Protein AF-A0AAW7Z6I7-F1 (afdb_monomer_lite)

pLDDT: mean 71.9, std 18.59, range [32.78, 96.38]

Radius of gyration: 23.25 Å; chains: 1; bounding box: 56×57×71 Å

Structure (mmCIF, N/CA/C/O backbone):
data_AF-A0AAW7Z6I7-F1
#
_entry.id   AF-A0AAW7Z6I7-F1
#
loop_
_atom_site.group_PDB
_atom_site.id
_atom_site.type_symbol
_atom_site.label_atom_id
_atom_site.label_alt_id
_atom_site.label_comp_id
_atom_site.label_asym_id
_atom_site.label_entity_id
_atom_site.label_seq_id
_atom_site.pdbx_PDB_ins_code
_atom_site.Cartn_x
_atom_site.Cartn_y
_atom_site.Cartn_z
_atom_site.occupancy
_atom_site.B_iso_or_equiv
_atom_site.auth_seq_id
_atom_site.auth_comp_id
_atom_site.auth_asym_id
_atom_site.auth_atom_id
_atom_site.pdbx_PDB_model_num
ATOM 1 N N . MET A 1 1 ? -18.901 -18.135 51.532 1.00 44.97 1 MET A N 1
ATOM 2 C CA . MET A 1 1 ? -19.937 -18.265 50.484 1.00 44.97 1 MET A CA 1
ATOM 3 C C . MET A 1 1 ? -20.275 -16.862 50.015 1.00 44.97 1 MET A C 1
ATOM 5 O O . MET A 1 1 ? -20.841 -16.116 50.801 1.00 44.97 1 MET A O 1
ATOM 9 N N . LEU A 1 2 ? -19.846 -16.467 48.812 1.00 38.31 2 LEU A N 1
ATOM 10 C CA . LEU A 1 2 ? -20.265 -15.182 48.242 1.00 38.31 2 LEU A CA 1
ATOM 11 C C . LEU A 1 2 ? -21.744 -15.265 47.857 1.00 38.31 2 LEU A C 1
ATOM 13 O O . LEU A 1 2 ? -22.193 -16.295 47.351 1.00 38.31 2 LEU A O 1
ATOM 17 N N . SER A 1 3 ? -22.505 -14.206 48.129 1.00 54.91 3 SER A N 1
ATOM 18 C CA . SER A 1 3 ? -23.924 -14.167 47.766 1.00 54.91 3 SER A CA 1
ATOM 19 C C . SER A 1 3 ? -24.087 -14.025 46.248 1.00 54.91 3 SER A C 1
ATOM 21 O O . SER A 1 3 ? -23.212 -13.488 45.569 1.00 54.91 3 SER A O 1
ATOM 23 N N . LEU A 1 4 ? -25.227 -14.463 45.705 1.00 45.56 4 LEU A N 1
ATOM 24 C CA . LEU A 1 4 ? -25.545 -14.359 44.273 1.00 45.56 4 LEU A CA 1
ATOM 25 C C . LEU A 1 4 ? -25.408 -12.915 43.740 1.00 45.56 4 LEU A C 1
ATOM 27 O O . LEU A 1 4 ? -25.021 -12.721 42.593 1.00 45.56 4 LEU A O 1
ATOM 31 N N . LYS A 1 5 ? -25.633 -11.902 44.593 1.00 44.62 5 LYS A N 1
ATOM 32 C CA . LYS A 1 5 ? -25.415 -10.482 44.263 1.00 44.62 5 LYS A CA 1
ATOM 33 C C . LYS A 1 5 ? -23.931 -10.112 44.161 1.00 44.62 5 LYS A C 1
ATOM 35 O O . LYS A 1 5 ? -23.565 -9.320 43.302 1.00 44.62 5 LYS A O 1
ATOM 40 N N . GLN A 1 6 ? -23.073 -10.695 45.000 1.00 44.62 6 GLN A N 1
ATOM 41 C CA . GLN A 1 6 ? -21.622 -10.499 44.913 1.00 44.62 6 GLN A CA 1
ATOM 42 C C . GLN A 1 6 ? -21.027 -11.235 43.706 1.00 44.62 6 GLN A C 1
ATOM 44 O O . GLN A 1 6 ? -20.106 -10.722 43.085 1.00 44.62 6 GLN A O 1
ATOM 49 N N . LEU A 1 7 ? -21.589 -12.388 43.328 1.00 44.00 7 LEU A N 1
ATOM 50 C CA . LEU A 1 7 ? -21.199 -13.098 42.109 1.00 44.00 7 LEU A CA 1
ATOM 51 C C . LEU A 1 7 ? -21.581 -12.303 40.848 1.00 44.00 7 LEU A C 1
ATOM 53 O O . LEU A 1 7 ? -20.773 -12.193 39.936 1.00 44.00 7 LEU A O 1
ATOM 57 N N . LEU A 1 8 ? -22.768 -11.683 40.832 1.00 42.62 8 LEU A N 1
ATOM 58 C CA . LEU A 1 8 ? -23.214 -10.822 39.730 1.00 42.62 8 LEU A CA 1
ATOM 59 C C . LEU A 1 8 ? -22.337 -9.562 39.586 1.00 42.62 8 LEU A C 1
ATOM 61 O O . LEU A 1 8 ? -22.014 -9.166 38.473 1.00 42.62 8 LEU A O 1
ATOM 65 N N . CYS A 1 9 ? -21.892 -8.974 40.704 1.00 39.28 9 CYS A N 1
ATOM 66 C CA . CYS A 1 9 ? -20.984 -7.822 40.690 1.00 39.28 9 CYS A CA 1
ATOM 67 C C . CYS A 1 9 ? -19.568 -8.194 40.221 1.00 39.28 9 CYS A C 1
ATOM 69 O O . CYS A 1 9 ? -18.955 -7.435 39.483 1.00 39.28 9 CYS A O 1
ATOM 71 N N . VAL A 1 10 ? -19.061 -9.376 40.596 1.00 44.06 10 VAL A N 1
ATOM 72 C CA . VAL A 1 10 ? -17.767 -9.882 40.103 1.00 44.06 10 VAL A CA 1
ATOM 73 C C . VAL A 1 10 ? -17.831 -10.199 38.604 1.00 44.06 10 VAL A C 1
ATOM 75 O O . VAL A 1 10 ? -16.867 -9.939 37.901 1.00 44.06 10 VAL A O 1
ATOM 78 N N . VAL A 1 11 ? -18.965 -10.681 38.083 1.00 45.31 11 VAL A N 1
ATOM 79 C CA . VAL A 1 11 ? -19.147 -10.925 36.638 1.00 45.31 11 VAL A CA 1
ATOM 80 C C . VAL A 1 11 ? -19.246 -9.617 35.835 1.00 45.31 11 VAL A C 1
ATOM 82 O O . VAL A 1 11 ? -18.711 -9.552 34.735 1.00 45.31 11 VAL A O 1
ATOM 85 N N . LEU A 1 12 ? -19.858 -8.562 36.387 1.00 39.34 12 LEU A N 1
ATOM 86 C CA . LEU A 1 12 ? -19.957 -7.242 35.738 1.00 39.34 12 LEU A CA 1
ATOM 87 C C . LEU A 1 12 ? -18.673 -6.397 35.846 1.00 39.34 12 LEU A C 1
ATOM 89 O O . LEU A 1 12 ? -18.422 -5.567 34.982 1.00 39.34 12 LEU A O 1
ATOM 93 N N . CYS A 1 13 ? -17.840 -6.599 36.873 1.00 40.16 13 CYS A N 1
ATOM 94 C CA . CYS A 1 13 ? -16.568 -5.877 37.025 1.00 40.16 13 CYS A CA 1
ATOM 95 C C . CYS A 1 13 ? -15.408 -6.462 36.197 1.00 40.16 13 CYS A C 1
ATOM 97 O O . CYS A 1 13 ? -14.382 -5.801 36.069 1.00 40.16 13 CYS A O 1
ATOM 99 N N . VAL A 1 14 ? -15.536 -7.678 35.651 1.00 43.28 14 VAL A N 1
ATOM 100 C CA . VAL A 1 14 ? -14.471 -8.342 34.864 1.00 43.28 14 VAL A CA 1
ATOM 101 C C . VAL A 1 14 ? -14.584 -8.047 33.357 1.00 43.28 14 VAL A C 1
ATOM 103 O O . VAL A 1 14 ? -13.675 -8.374 32.604 1.00 43.28 14 VAL A O 1
ATOM 106 N N . SER A 1 15 ? -15.648 -7.380 32.893 1.00 44.06 15 SER A N 1
ATOM 107 C CA . SER A 1 15 ? -15.837 -7.066 31.466 1.00 44.06 15 SER A CA 1
ATOM 108 C C . SER A 1 15 ? -15.238 -5.733 31.008 1.00 44.06 15 SER A C 1
ATOM 110 O O . SER A 1 15 ? -15.391 -5.379 29.843 1.00 44.06 15 SER A O 1
ATOM 112 N N . SER A 1 16 ? -14.547 -4.990 31.875 1.00 44.84 16 SER A N 1
ATOM 113 C CA . SER A 1 16 ? -13.755 -3.825 31.456 1.00 44.84 16 SER A CA 1
ATOM 114 C C . SER A 1 16 ? -12.412 -4.301 30.906 1.00 44.84 16 SER A C 1
ATOM 116 O O . SER A 1 16 ? -11.364 -4.081 31.514 1.00 44.84 16 SER A O 1
ATOM 118 N N . ALA A 1 17 ? -12.442 -5.042 29.801 1.00 48.00 17 ALA A N 1
ATOM 119 C CA . ALA A 1 17 ? -11.222 -5.404 29.108 1.00 48.00 17 ALA A CA 1
ATOM 120 C C . ALA A 1 17 ? -10.605 -4.103 28.571 1.00 48.00 17 ALA A C 1
ATOM 122 O O . ALA A 1 17 ? -11.259 -3.359 27.841 1.00 48.00 17 ALA A O 1
ATOM 123 N N . ASN A 1 18 ? -9.386 -3.778 29.008 1.00 46.88 18 ASN A N 1
ATOM 124 C CA . ASN A 1 18 ? -8.647 -2.663 28.429 1.00 46.88 18 ASN A CA 1
ATOM 125 C C . ASN A 1 18 ? -8.459 -2.988 26.945 1.00 46.88 18 ASN A C 1
ATOM 127 O O . ASN A 1 18 ? -7.791 -3.968 26.624 1.00 46.88 18 ASN A O 1
ATOM 131 N N . VAL A 1 19 ? -9.081 -2.202 26.067 1.00 55.22 19 VAL A N 1
ATOM 132 C CA . VAL A 1 19 ? -8.829 -2.260 24.626 1.00 55.22 19 VAL A CA 1
ATOM 133 C C . VAL A 1 19 ? -7.377 -1.833 24.440 1.00 55.22 19 VAL A C 1
ATOM 135 O O . VAL A 1 19 ? -7.032 -0.674 24.682 1.00 55.22 19 VAL A O 1
ATOM 138 N N . LEU A 1 20 ? -6.506 -2.786 24.118 1.00 64.50 20 LEU A N 1
ATOM 139 C CA . LEU A 1 20 ? -5.127 -2.489 23.756 1.00 64.50 20 LEU A CA 1
ATOM 140 C C . LEU A 1 20 ? -5.144 -2.008 22.307 1.00 64.50 20 LEU A C 1
ATOM 142 O O . LEU A 1 20 ? -5.764 -2.626 21.452 1.00 64.50 20 LEU A O 1
ATOM 146 N N . ALA A 1 21 ? -4.516 -0.869 22.037 1.00 71.25 21 ALA A N 1
ATOM 147 C CA . ALA A 1 21 ? -4.302 -0.430 20.668 1.00 71.25 21 ALA A CA 1
ATOM 148 C C . ALA A 1 21 ? -2.910 -0.875 20.229 1.00 71.25 21 ALA A C 1
ATOM 150 O O . ALA A 1 21 ? -1.929 -0.568 20.913 1.00 71.25 21 ALA A O 1
ATOM 151 N N . THR A 1 22 ? -2.830 -1.553 19.091 1.00 82.69 22 THR A N 1
ATOM 152 C CA . THR A 1 22 ? -1.572 -2.042 18.533 1.00 82.69 22 THR A CA 1
ATOM 153 C C . THR A 1 22 ? -1.272 -1.302 17.238 1.00 82.69 22 THR A C 1
ATOM 155 O O . THR A 1 22 ? -2.140 -1.151 16.380 1.00 82.69 22 THR A O 1
ATOM 158 N N . VAL A 1 23 ? -0.037 -0.818 17.102 1.00 84.69 23 VAL A N 1
ATOM 159 C CA . VAL A 1 23 ? 0.460 -0.223 15.857 1.00 84.69 23 VAL A CA 1
ATOM 160 C C . VAL A 1 23 ? 1.069 -1.330 15.003 1.00 84.69 23 VAL A C 1
ATOM 162 O O . VAL A 1 23 ? 1.915 -2.087 15.482 1.00 84.69 23 VAL A O 1
ATOM 165 N N . ARG A 1 24 ? 0.627 -1.425 13.751 1.00 86.88 24 ARG A N 1
ATOM 166 C CA . ARG A 1 24 ? 1.151 -2.329 12.725 1.00 86.88 24 ARG A CA 1
ATOM 167 C C . ARG A 1 24 ? 1.790 -1.502 11.622 1.00 86.88 24 ARG A C 1
ATOM 169 O O . ARG A 1 24 ? 1.311 -0.414 11.309 1.00 86.88 24 ARG A O 1
ATOM 176 N N . VAL A 1 25 ? 2.867 -2.025 11.055 1.00 86.62 25 VAL A N 1
ATOM 177 C CA . VAL A 1 25 ? 3.618 -1.387 9.977 1.00 86.62 25 VAL A CA 1
ATOM 178 C C . VAL A 1 25 ? 3.712 -2.405 8.854 1.00 86.62 25 VAL A C 1
ATOM 180 O O . VAL A 1 25 ? 4.339 -3.445 9.020 1.00 86.62 25 VAL A O 1
ATOM 183 N N . VAL A 1 26 ? 3.048 -2.117 7.744 1.00 91.38 26 VAL A N 1
ATOM 184 C CA . VAL A 1 26 ? 3.107 -2.914 6.521 1.00 91.38 26 VAL A CA 1
ATOM 185 C C . VAL A 1 26 ? 4.215 -2.309 5.660 1.00 91.38 26 VAL A C 1
ATOM 187 O O . VAL A 1 26 ? 4.009 -1.270 5.034 1.00 91.38 26 VAL A O 1
ATOM 190 N N . ASP A 1 27 ? 5.409 -2.903 5.725 1.00 85.50 27 ASP A N 1
ATOM 191 C CA . ASP A 1 27 ? 6.637 -2.410 5.078 1.00 85.50 27 ASP A CA 1
ATOM 192 C C . ASP A 1 27 ? 7.110 -3.271 3.895 1.00 85.50 27 ASP A C 1
ATOM 194 O O . ASP A 1 27 ? 8.140 -2.987 3.294 1.00 85.50 27 ASP A O 1
ATOM 198 N N . PHE A 1 28 ? 6.388 -4.354 3.595 1.00 91.94 28 PHE A N 1
ATOM 199 C CA . PHE A 1 28 ? 6.671 -5.315 2.525 1.00 91.94 28 PHE A CA 1
ATOM 200 C C . PHE A 1 28 ? 8.041 -6.006 2.601 1.00 91.94 28 PHE A C 1
ATOM 202 O O . PHE A 1 28 ? 8.362 -6.811 1.729 1.00 91.94 28 PHE A O 1
ATOM 209 N N . ASP A 1 29 ? 8.833 -5.770 3.648 1.00 86.19 29 ASP A N 1
ATOM 210 C CA . ASP A 1 29 ? 10.101 -6.450 3.913 1.00 86.19 29 ASP A CA 1
ATOM 211 C C . ASP A 1 29 ? 9.868 -7.754 4.677 1.00 86.19 29 ASP A C 1
ATOM 213 O O . ASP A 1 29 ? 10.495 -8.788 4.397 1.00 86.19 29 ASP A O 1
ATOM 217 N N . LEU A 1 30 ? 8.972 -7.686 5.665 1.00 84.56 30 LEU A N 1
ATOM 218 C CA . LEU A 1 30 ? 8.585 -8.793 6.524 1.00 84.56 30 LEU A CA 1
ATOM 219 C C . LEU A 1 30 ? 7.064 -8.968 6.530 1.00 84.56 30 LEU A C 1
ATOM 221 O O . LEU A 1 30 ? 6.313 -7.994 6.571 1.00 84.56 30 LEU A O 1
ATOM 225 N N . ASP A 1 31 ? 6.623 -10.222 6.537 1.00 87.19 31 ASP A N 1
ATOM 226 C CA . ASP A 1 31 ? 5.218 -10.579 6.732 1.00 87.19 31 ASP A CA 1
ATOM 227 C C . ASP A 1 31 ? 4.799 -10.441 8.214 1.00 87.19 31 ASP A C 1
ATOM 229 O O . ASP A 1 31 ? 5.614 -10.137 9.100 1.00 87.19 31 ASP A O 1
ATOM 233 N N . ALA A 1 32 ? 3.526 -10.704 8.521 1.00 87.50 32 ALA A N 1
ATOM 234 C CA . ALA A 1 32 ? 2.995 -10.619 9.885 1.00 87.50 32 ALA A CA 1
ATOM 235 C C . ALA A 1 32 ? 3.691 -11.547 10.905 1.00 87.50 32 ALA A C 1
ATOM 237 O O . ALA A 1 32 ? 3.628 -11.303 12.117 1.00 87.50 32 ALA A O 1
ATOM 238 N N . ASN A 1 33 ? 4.385 -12.577 10.415 1.00 85.38 33 ASN A N 1
ATOM 239 C CA . ASN A 1 33 ? 5.107 -13.595 11.172 1.00 85.38 33 ASN A CA 1
ATOM 240 C C . ASN A 1 33 ? 6.628 -13.383 11.177 1.00 85.38 33 ASN A C 1
ATOM 242 O O . ASN A 1 33 ? 7.366 -14.229 11.691 1.00 85.38 33 ASN A O 1
ATOM 246 N N . LEU A 1 34 ? 7.100 -12.237 10.673 1.00 82.50 34 LEU A N 1
ATOM 247 C CA . LEU A 1 34 ? 8.515 -11.882 10.549 1.00 82.50 34 LEU A CA 1
ATOM 248 C C . LEU A 1 34 ? 9.294 -12.755 9.552 1.00 82.50 34 LEU A C 1
ATOM 250 O O . LEU A 1 34 ? 10.528 -12.813 9.619 1.00 82.50 34 LEU A O 1
ATOM 254 N N . ASN A 1 35 ? 8.611 -13.428 8.625 1.00 83.56 35 ASN A N 1
ATOM 255 C CA . ASN A 1 35 ? 9.271 -14.056 7.489 1.00 83.56 35 ASN A CA 1
ATOM 256 C C . ASN A 1 35 ? 9.619 -12.994 6.452 1.00 83.56 35 ASN A C 1
ATOM 258 O O . ASN A 1 35 ? 8.903 -12.016 6.267 1.00 83.56 35 ASN A O 1
ATOM 262 N N . ARG A 1 36 ? 10.737 -13.198 5.756 1.00 87.31 36 ARG A N 1
ATOM 263 C CA . ARG A 1 36 ? 11.199 -12.269 4.728 1.00 87.31 36 ARG A CA 1
ATOM 264 C C . ARG A 1 36 ? 10.370 -12.403 3.457 1.00 87.31 36 ARG A C 1
ATOM 266 O O . ARG A 1 36 ? 10.328 -13.491 2.884 1.00 87.31 36 ARG A O 1
ATOM 273 N N . ILE A 1 37 ? 9.839 -11.282 2.986 1.00 89.38 37 ILE A N 1
ATOM 274 C CA . ILE A 1 37 ? 9.166 -11.165 1.695 1.00 89.38 37 ILE A CA 1
ATOM 275 C C . ILE A 1 37 ? 10.219 -11.036 0.587 1.00 89.38 37 ILE A C 1
ATOM 277 O O . ILE A 1 37 ? 11.239 -10.348 0.725 1.00 89.38 37 ILE A O 1
ATOM 281 N N . GLN A 1 38 ? 10.013 -11.761 -0.509 1.00 93.25 38 GLN A N 1
ATOM 282 C CA . GLN A 1 38 ? 10.947 -11.796 -1.634 1.00 93.25 38 GLN A CA 1
ATOM 283 C C . GLN A 1 38 ? 10.572 -10.785 -2.720 1.00 93.25 38 GLN A C 1
ATOM 285 O O . GLN A 1 38 ? 9.404 -10.469 -2.913 1.00 93.25 38 GLN A O 1
ATOM 290 N N . ASN A 1 39 ? 11.571 -10.331 -3.482 1.00 92.38 39 ASN A N 1
ATOM 291 C CA . ASN A 1 39 ? 11.324 -9.568 -4.703 1.00 92.38 39 ASN A CA 1
ATOM 292 C C . ASN A 1 39 ? 10.428 -10.365 -5.660 1.00 92.38 39 ASN A C 1
ATOM 294 O O . ASN A 1 39 ? 10.705 -11.535 -5.935 1.00 92.38 39 ASN A O 1
ATOM 298 N N . GLY A 1 40 ? 9.399 -9.715 -6.184 1.00 92.81 40 GLY A N 1
ATOM 299 C CA . GLY A 1 40 ? 8.385 -10.292 -7.050 1.00 92.81 40 GLY A CA 1
ATOM 300 C C . GLY A 1 40 ? 7.356 -11.153 -6.322 1.00 92.81 40 GLY A C 1
ATOM 301 O O . GLY A 1 40 ? 6.516 -11.740 -6.990 1.00 92.81 40 GLY A O 1
ATOM 302 N N . GLN A 1 41 ? 7.391 -11.282 -4.994 1.00 95.12 41 GLN A N 1
ATOM 303 C CA . GLN A 1 41 ? 6.336 -11.998 -4.272 1.00 95.12 41 GLN A CA 1
ATOM 304 C C . GLN A 1 41 ? 5.012 -11.241 -4.421 1.00 95.12 41 GLN A C 1
ATOM 306 O O . GLN A 1 41 ? 4.978 -10.026 -4.222 1.00 95.12 41 GLN A O 1
ATOM 311 N N . VAL A 1 42 ? 3.944 -11.947 -4.803 1.00 93.88 42 VAL A N 1
ATOM 312 C CA . VAL A 1 42 ? 2.589 -11.374 -4.805 1.00 93.88 42 VAL A CA 1
ATOM 313 C C . VAL A 1 42 ? 2.171 -11.178 -3.356 1.00 93.88 42 VAL A C 1
ATOM 315 O O . VAL A 1 42 ? 2.339 -12.102 -2.573 1.00 93.88 42 VAL A O 1
ATOM 318 N N . ILE A 1 43 ? 1.671 -9.988 -3.016 1.00 95.06 43 ILE A N 1
ATOM 319 C CA . ILE A 1 43 ? 1.313 -9.640 -1.638 1.00 95.06 43 ILE A CA 1
ATOM 320 C C . ILE A 1 43 ? -0.199 -9.710 -1.445 1.00 95.06 43 ILE A C 1
ATOM 322 O O . ILE A 1 43 ? -0.908 -8.766 -1.786 1.00 95.06 43 ILE A O 1
ATOM 326 N N . ASP A 1 44 ? -0.727 -10.799 -0.909 1.00 92.12 44 ASP A N 1
ATOM 327 C CA . ASP A 1 44 ? -2.159 -10.958 -0.659 1.00 92.12 44 ASP A CA 1
ATOM 328 C C . ASP A 1 44 ? -2.496 -11.296 0.795 1.00 92.12 44 ASP A C 1
ATOM 330 O O . ASP A 1 44 ? -3.242 -10.544 1.438 1.00 92.12 44 ASP A O 1
ATOM 334 N N . ASP A 1 45 ? -1.936 -12.380 1.325 1.00 93.31 45 ASP A N 1
ATOM 335 C CA . ASP A 1 45 ? -2.230 -12.914 2.653 1.00 93.31 45 ASP A CA 1
ATOM 336 C C . ASP A 1 45 ? -1.073 -12.801 3.662 1.00 93.31 45 ASP A C 1
ATOM 338 O O . ASP A 1 45 ? -1.245 -13.149 4.833 1.00 93.31 45 ASP A O 1
ATOM 342 N N . GLU A 1 46 ? 0.059 -12.201 3.281 1.00 95.31 46 GLU A N 1
ATOM 343 C CA . GLU A 1 46 ? 1.241 -12.022 4.140 1.00 95.31 46 GLU A CA 1
ATOM 344 C C . GLU A 1 46 ? 0.930 -11.283 5.452 1.00 95.31 46 GLU A C 1
ATOM 346 O O . GLU A 1 46 ? 1.614 -11.463 6.464 1.00 95.31 46 GLU A O 1
ATOM 351 N N . TYR A 1 47 ? -0.114 -10.452 5.457 1.00 95.56 47 TYR A N 1
ATOM 352 C CA . TYR A 1 47 ? -0.544 -9.668 6.615 1.00 95.56 47 TYR A CA 1
ATOM 353 C C . TYR A 1 47 ? -1.884 -10.130 7.212 1.00 95.56 47 TYR A C 1
ATOM 355 O O . TYR A 1 47 ? -2.446 -9.445 8.075 1.00 95.56 47 TYR A O 1
ATOM 363 N N . ALA A 1 48 ? -2.381 -11.308 6.817 1.00 94.31 48 ALA A N 1
ATOM 364 C CA . ALA A 1 48 ? -3.672 -11.832 7.258 1.00 94.31 48 ALA A CA 1
ATOM 365 C C . ALA A 1 48 ? -3.743 -12.069 8.778 1.00 94.31 48 ALA A C 1
ATOM 367 O O . ALA A 1 48 ? -4.790 -11.835 9.374 1.00 94.31 48 ALA A O 1
ATOM 368 N N . ASP A 1 49 ? -2.632 -12.432 9.433 1.00 90.81 49 ASP A N 1
ATOM 369 C CA . ASP A 1 49 ? -2.561 -12.579 10.902 1.00 90.81 49 ASP A CA 1
ATOM 370 C C . ASP A 1 49 ? -2.693 -11.241 11.658 1.00 90.81 49 ASP A C 1
ATOM 372 O O . ASP A 1 49 ? -2.856 -11.215 12.880 1.00 90.81 49 ASP A O 1
ATOM 376 N N . TRP A 1 50 ? -2.599 -10.111 10.953 1.00 91.88 50 TRP A N 1
ATOM 377 C CA . TRP A 1 50 ? -2.926 -8.782 11.478 1.00 91.88 50 TRP A CA 1
ATOM 378 C C . TRP A 1 50 ? -4.310 -8.299 11.025 1.00 91.88 50 TRP A C 1
ATOM 380 O O . TRP A 1 50 ? -4.647 -7.133 11.244 1.00 91.88 50 TRP A O 1
ATOM 390 N N . GLY A 1 51 ? -5.081 -9.164 10.365 1.00 93.44 51 GLY A N 1
ATOM 391 C CA . GLY A 1 51 ? -6.381 -8.845 9.801 1.00 93.44 51 GLY A CA 1
ATOM 392 C C . GLY A 1 51 ? -6.308 -7.977 8.548 1.00 93.44 51 GLY A C 1
ATOM 393 O O . GLY A 1 51 ? -7.296 -7.317 8.238 1.00 93.44 51 GLY A O 1
ATOM 394 N N . ILE A 1 52 ? -5.178 -7.935 7.834 1.00 95.69 52 ILE A N 1
ATOM 395 C CA . ILE A 1 52 ? -5.002 -7.115 6.628 1.00 95.69 52 ILE A CA 1
ATOM 396 C C . ILE A 1 52 ? -4.899 -8.040 5.418 1.00 95.69 52 ILE A C 1
ATOM 398 O O . ILE A 1 52 ? -3.940 -8.799 5.303 1.00 95.69 52 ILE A O 1
ATOM 402 N N . LEU A 1 53 ? -5.871 -7.955 4.512 1.00 95.25 53 LEU A N 1
ATOM 403 C CA . LEU A 1 53 ? -5.796 -8.595 3.198 1.00 95.25 53 LEU A CA 1
ATOM 404 C C . LEU A 1 53 ? -5.509 -7.540 2.141 1.00 95.25 53 LEU A C 1
ATOM 406 O O . LEU A 1 53 ? -6.105 -6.460 2.172 1.00 95.25 53 LEU A O 1
ATOM 410 N N . ILE A 1 54 ? -4.609 -7.855 1.215 1.00 94.38 54 ILE A N 1
ATOM 411 C CA . ILE A 1 54 ? -4.192 -6.935 0.162 1.00 94.38 54 ILE A CA 1
ATOM 412 C C . ILE A 1 54 ? -4.585 -7.528 -1.187 1.00 94.38 54 ILE A C 1
ATOM 414 O O . ILE A 1 54 ? -4.424 -8.713 -1.456 1.00 94.38 54 ILE A O 1
ATOM 418 N N . SER A 1 55 ? -5.150 -6.702 -2.053 1.00 89.81 55 SER A N 1
ATOM 419 C CA . SER A 1 55 ? -5.406 -7.068 -3.440 1.00 89.81 55 SER A CA 1
ATOM 420 C C . SER A 1 55 ? -5.129 -5.887 -4.353 1.00 89.81 55 SER A C 1
ATOM 422 O O . SER A 1 55 ? -4.924 -4.759 -3.903 1.00 89.81 55 SER A O 1
ATOM 424 N N . SER A 1 56 ? -5.095 -6.149 -5.650 1.00 86.50 56 SER A N 1
ATOM 425 C CA . SER A 1 56 ? -5.028 -5.116 -6.672 1.00 86.50 56 SER A CA 1
ATOM 426 C C . SER A 1 56 ? -5.934 -5.476 -7.826 1.00 86.50 56 SER A C 1
ATOM 428 O O . SER A 1 56 ? -6.264 -6.647 -8.014 1.00 86.50 56 SER A O 1
ATOM 430 N N . CYS A 1 57 ? -6.323 -4.458 -8.584 1.00 77.94 57 CYS A N 1
ATOM 431 C CA . CYS A 1 57 ? -7.037 -4.663 -9.826 1.00 77.94 57 CYS A CA 1
ATOM 432 C C . CYS A 1 57 ? -6.454 -3.779 -10.928 1.00 77.94 57 CYS A C 1
ATOM 434 O O . CYS A 1 57 ? -6.103 -2.613 -10.704 1.00 77.94 57 CYS A O 1
ATOM 436 N N . ASN A 1 58 ? -6.436 -4.325 -12.141 1.00 72.88 58 ASN A N 1
ATOM 437 C CA . ASN A 1 58 ? -6.123 -3.579 -13.349 1.00 72.88 58 ASN A CA 1
ATOM 438 C C . ASN A 1 58 ? -7.277 -2.617 -13.693 1.00 72.88 58 ASN A C 1
ATOM 440 O O . ASN A 1 58 ? -8.454 -2.975 -13.599 1.00 72.88 58 ASN A O 1
ATOM 444 N N . THR A 1 59 ? -6.970 -1.392 -14.129 1.00 64.69 59 THR A N 1
ATOM 445 C CA . THR A 1 59 ? -7.997 -0.482 -14.659 1.00 64.69 59 THR A CA 1
ATOM 446 C C . THR A 1 59 ? -8.313 -0.706 -16.140 1.00 64.69 59 THR A C 1
ATOM 448 O O . THR A 1 59 ? -9.184 -0.028 -16.679 1.00 64.69 59 THR A O 1
ATOM 451 N N . ASN A 1 60 ? -7.715 -1.686 -16.816 1.00 56.62 60 ASN A N 1
ATOM 452 C CA . ASN A 1 60 ? -8.065 -2.034 -18.190 1.00 56.62 60 ASN A CA 1
ATOM 453 C C . ASN A 1 60 ? -9.572 -2.339 -18.361 1.00 56.62 60 ASN A C 1
ATOM 455 O O . ASN A 1 60 ? -10.201 -3.075 -17.601 1.00 56.62 60 ASN A O 1
ATOM 459 N N . GLY A 1 61 ? -10.186 -1.760 -19.400 1.00 51.09 61 GLY A N 1
ATOM 460 C CA . GLY A 1 61 ? -11.591 -2.006 -19.746 1.00 51.09 61 GLY A CA 1
ATOM 461 C C . GLY A 1 61 ? -12.617 -1.254 -18.881 1.00 51.09 61 GLY A C 1
ATOM 462 O O . GLY A 1 61 ? -12.515 -0.048 -18.673 1.00 51.09 61 GLY A O 1
ATOM 463 N N . VAL A 1 62 ? -13.682 -1.939 -18.444 1.00 44.38 62 VAL A N 1
ATOM 464 C CA . VAL A 1 62 ? -14.829 -1.324 -17.732 1.00 44.38 62 VAL A CA 1
ATOM 465 C C . VAL A 1 62 ? -14.468 -0.774 -16.345 1.00 44.38 62 VAL A C 1
ATOM 467 O O . VAL A 1 62 ? -15.100 0.189 -15.908 1.00 44.38 62 VAL A O 1
ATOM 470 N N . ALA A 1 63 ? -13.411 -1.291 -15.708 1.00 46.16 63 ALA A N 1
ATOM 471 C CA . ALA A 1 63 ? -12.898 -0.787 -14.432 1.00 46.16 63 ALA A CA 1
ATOM 472 C C . ALA A 1 63 ? -12.336 0.650 -14.545 1.00 46.16 63 ALA A C 1
ATOM 474 O O . ALA A 1 63 ? -12.497 1.449 -13.620 1.00 46.16 63 ALA A O 1
ATOM 475 N N . ALA A 1 64 ? -11.786 1.044 -15.707 1.00 50.47 64 ALA A N 1
ATOM 476 C CA . ALA A 1 64 ? -11.377 2.428 -15.984 1.00 50.47 64 ALA A CA 1
ATOM 477 C C . ALA A 1 64 ? -12.553 3.403 -16.157 1.00 50.47 64 ALA A C 1
ATOM 479 O O . ALA A 1 64 ? -12.360 4.615 -16.030 1.00 50.47 64 ALA A O 1
ATOM 480 N N . ALA A 1 65 ? -13.761 2.925 -16.451 1.00 49.00 65 ALA A N 1
ATOM 481 C CA . ALA A 1 65 ? -14.922 3.779 -16.715 1.00 49.00 65 ALA A CA 1
ATOM 482 C C . ALA A 1 65 ? -15.920 3.841 -15.542 1.00 49.00 65 ALA A C 1
ATOM 484 O O . ALA A 1 65 ? -16.872 4.621 -15.598 1.00 49.00 65 ALA A O 1
ATOM 485 N N . GLY A 1 66 ? -15.720 3.032 -14.495 1.00 57.69 66 GLY A N 1
ATOM 486 C CA . GLY A 1 66 ? -16.710 2.790 -13.445 1.00 57.69 66 GLY A CA 1
ATOM 487 C C . GLY A 1 66 ? -16.356 3.316 -12.051 1.00 57.69 66 GLY A C 1
ATOM 488 O O . GLY A 1 66 ? -15.344 3.979 -11.821 1.00 57.69 66 GLY A O 1
ATOM 489 N N . THR A 1 67 ? -17.225 2.982 -11.096 1.00 65.50 67 THR A N 1
ATOM 490 C CA . THR A 1 67 ? -17.051 3.213 -9.650 1.00 65.50 67 THR A CA 1
ATOM 491 C C . THR A 1 67 ? -16.155 2.167 -8.982 1.00 65.50 67 THR A C 1
ATOM 493 O O . THR A 1 67 ? -15.946 2.220 -7.773 1.00 65.50 67 THR A O 1
ATOM 496 N N . ASP A 1 68 ? -15.626 1.211 -9.741 1.00 70.75 68 ASP A N 1
ATOM 497 C CA . ASP A 1 68 ? -14.913 0.041 -9.220 1.00 70.75 68 ASP A CA 1
ATOM 498 C C . ASP A 1 68 ? -13.607 0.439 -8.517 1.00 70.75 68 ASP A C 1
ATOM 500 O O . ASP A 1 68 ? -13.393 0.047 -7.376 1.00 70.75 68 ASP A O 1
ATOM 504 N N . ARG A 1 69 ? -12.822 1.359 -9.099 1.00 72.25 69 ARG A N 1
ATOM 505 C CA . ARG A 1 69 ? -11.645 1.978 -8.445 1.00 72.25 69 ARG A CA 1
ATOM 506 C C . ARG A 1 69 ? -11.960 2.839 -7.223 1.00 72.25 69 ARG A C 1
ATOM 508 O O . ARG A 1 69 ? -11.075 3.144 -6.438 1.00 72.25 69 ARG A O 1
ATOM 515 N N . VAL A 1 70 ? -13.207 3.298 -7.097 1.00 80.12 70 VAL A N 1
ATOM 516 C CA . VAL A 1 70 ? -13.655 4.040 -5.913 1.00 80.12 70 VAL A CA 1
ATOM 517 C C . VAL A 1 70 ? -13.988 3.032 -4.826 1.00 80.12 70 VAL A C 1
ATOM 519 O O . VAL A 1 70 ? -13.516 3.163 -3.710 1.00 80.12 70 VAL A O 1
ATOM 522 N N . THR A 1 71 ? -14.775 2.012 -5.172 1.00 80.75 71 THR A N 1
ATOM 523 C CA . THR A 1 71 ? -15.337 1.005 -4.255 1.00 80.75 71 THR A CA 1
ATOM 524 C C . THR A 1 71 ? -14.397 -0.162 -3.935 1.00 80.75 71 THR A C 1
ATOM 526 O O . THR A 1 71 ? -14.688 -0.955 -3.034 1.00 80.75 71 THR A O 1
ATOM 529 N N . GLY A 1 72 ? -13.264 -0.256 -4.633 1.00 75.56 72 GLY A N 1
ATOM 530 C CA . GLY A 1 72 ? -12.280 -1.321 -4.472 1.00 75.56 72 GLY A CA 1
ATOM 531 C C . GLY A 1 72 ? -12.801 -2.677 -4.949 1.00 75.56 72 GLY A C 1
ATOM 532 O O . GLY A 1 72 ? -12.656 -3.659 -4.227 1.00 75.56 72 GLY A O 1
ATOM 533 N N . VAL A 1 73 ? -13.496 -2.725 -6.090 1.00 76.19 73 VAL A N 1
ATOM 534 C CA . VAL A 1 73 ? -14.052 -3.966 -6.658 1.00 76.19 73 VAL A CA 1
ATOM 535 C C . VAL A 1 73 ? -13.184 -4.426 -7.827 1.00 76.19 73 VAL A C 1
ATOM 537 O O . VAL A 1 73 ? -13.128 -3.746 -8.849 1.00 76.19 73 VAL A O 1
ATOM 540 N N . CYS A 1 74 ? -12.537 -5.588 -7.698 1.00 67.88 74 CYS A N 1
ATOM 541 C CA . CYS A 1 74 ? -11.856 -6.238 -8.820 1.00 67.88 74 CYS A CA 1
ATOM 542 C C . CYS A 1 74 ? -12.855 -7.043 -9.657 1.00 67.88 74 CYS A C 1
ATOM 544 O O . CYS A 1 74 ? -13.672 -7.782 -9.108 1.00 67.88 74 CYS A O 1
ATOM 546 N N . ASN A 1 75 ? -12.758 -6.947 -10.986 1.00 57.00 75 ASN A N 1
ATOM 547 C CA . ASN A 1 75 ? -13.454 -7.854 -11.912 1.00 57.00 75 ASN A CA 1
ATOM 548 C C . ASN A 1 75 ? -12.597 -9.078 -12.288 1.00 57.00 75 ASN A C 1
ATOM 550 O O . ASN A 1 75 ? -12.961 -9.830 -13.194 1.00 57.00 75 ASN A O 1
ATOM 554 N N . ASP A 1 76 ? -11.477 -9.285 -11.596 1.00 57.03 76 ASP A N 1
ATOM 555 C CA . ASP A 1 76 ? -10.565 -10.390 -11.860 1.00 57.03 76 ASP A CA 1
ATOM 556 C C . ASP A 1 76 ? -11.165 -11.673 -11.279 1.00 57.03 76 ASP A C 1
ATOM 558 O O . ASP A 1 76 ? -11.164 -11.892 -10.069 1.00 57.03 76 ASP A O 1
ATOM 562 N N . ASP A 1 77 ? -11.736 -12.519 -12.141 1.00 55.50 77 ASP A N 1
ATOM 563 C CA . ASP A 1 77 ? -12.170 -13.862 -11.760 1.00 55.50 77 ASP A CA 1
ATOM 564 C C . ASP A 1 77 ? -10.937 -14.783 -11.717 1.00 55.50 77 ASP A C 1
ATOM 566 O O . ASP A 1 77 ? -10.413 -15.151 -12.774 1.00 55.50 77 ASP A O 1
ATOM 570 N N . PRO A 1 78 ? -10.466 -15.208 -10.527 1.00 56.72 78 PRO A N 1
ATOM 571 C CA . PRO A 1 78 ? -9.320 -16.108 -10.418 1.00 56.72 78 PRO A CA 1
ATOM 572 C C . PRO A 1 78 ? -9.601 -17.496 -11.017 1.00 56.72 78 PRO A C 1
ATOM 574 O O . PRO A 1 78 ? -8.667 -18.267 -11.227 1.00 56.72 78 PRO A O 1
ATOM 577 N N . ASN A 1 79 ? -10.869 -17.822 -11.304 1.00 56.34 79 ASN A N 1
ATOM 578 C CA . ASN A 1 79 ? -11.291 -19.056 -11.967 1.00 56.34 79 ASN A CA 1
ATOM 579 C C . ASN A 1 79 ? -11.545 -18.875 -13.471 1.00 56.34 79 ASN A C 1
ATOM 581 O O . ASN A 1 79 ? -11.998 -19.820 -14.129 1.00 56.34 79 ASN A O 1
ATOM 585 N N . ALA A 1 80 ? -11.274 -17.692 -14.032 1.00 60.59 80 ALA A N 1
ATOM 586 C CA . ALA A 1 80 ? -11.369 -17.480 -15.466 1.00 60.59 80 ALA A CA 1
ATOM 587 C C . ALA A 1 80 ? -10.433 -18.442 -16.212 1.00 60.59 80 ALA A C 1
ATOM 589 O O . ALA A 1 80 ? -9.357 -18.803 -15.740 1.00 60.59 80 ALA A O 1
ATOM 590 N N . ALA A 1 81 ? -10.815 -18.832 -17.431 1.00 50.38 81 ALA A N 1
ATOM 591 C CA . ALA A 1 81 ? -10.001 -19.716 -18.272 1.00 50.38 81 ALA A CA 1
ATOM 592 C C . ALA A 1 81 ? -8.615 -19.126 -18.625 1.00 50.38 81 ALA A C 1
ATOM 594 O O . ALA A 1 81 ? -7.730 -19.863 -19.054 1.00 50.38 81 ALA A O 1
ATOM 595 N N . ASN A 1 82 ? -8.447 -17.812 -18.453 1.00 54.16 82 ASN A N 1
ATOM 596 C CA . ASN A 1 82 ? -7.185 -17.090 -18.533 1.00 54.16 82 ASN A CA 1
ATOM 597 C C . ASN A 1 82 ? -7.229 -15.955 -17.491 1.00 54.16 82 ASN A C 1
ATOM 599 O O . ASN A 1 82 ? -7.696 -14.867 -17.834 1.00 54.16 82 ASN A O 1
ATOM 603 N N . PRO A 1 83 ? -6.875 -16.223 -16.220 1.00 62.03 83 PRO A N 1
ATOM 604 C CA . PRO A 1 83 ? -6.882 -15.203 -15.179 1.00 62.03 83 PRO A CA 1
ATOM 605 C C . PRO A 1 83 ? -5.894 -14.106 -15.556 1.00 62.03 83 PRO A C 1
ATOM 607 O O . PRO A 1 83 ? -4.774 -14.407 -15.977 1.00 62.03 83 PRO A O 1
ATOM 610 N N . ASP A 1 84 ? -6.304 -12.849 -15.414 1.00 60.31 84 ASP A N 1
ATOM 611 C CA . ASP A 1 84 ? -5.369 -11.750 -15.577 1.00 60.31 84 ASP A CA 1
ATOM 612 C C . ASP A 1 84 ? -4.442 -11.710 -14.353 1.00 60.31 84 ASP A C 1
ATOM 614 O O . ASP A 1 84 ? -4.875 -11.569 -13.205 1.00 60.31 84 ASP A O 1
ATOM 618 N N . TYR A 1 85 ? -3.159 -11.952 -14.599 1.00 67.88 85 TYR A N 1
ATOM 619 C CA . TYR A 1 85 ? -2.095 -11.796 -13.611 1.00 67.88 85 TYR A CA 1
ATOM 620 C C . TYR A 1 85 ? -1.250 -10.548 -13.895 1.00 67.88 85 TYR A C 1
ATOM 622 O O . TYR A 1 85 ? -0.251 -10.342 -13.210 1.00 67.88 85 TYR A O 1
ATOM 630 N N . SER A 1 86 ? -1.625 -9.737 -14.892 1.00 61.97 86 SER A N 1
ATOM 631 C CA . SER A 1 86 ? -1.086 -8.388 -15.043 1.00 61.97 86 SER A CA 1
ATOM 632 C C . SER A 1 86 ? -1.690 -7.470 -13.979 1.00 61.97 86 SER A C 1
ATOM 634 O O . SER A 1 86 ? -2.824 -7.654 -13.537 1.00 61.97 86 SER A O 1
ATOM 636 N N . ASN A 1 87 ? -0.902 -6.500 -13.540 1.00 72.25 87 ASN A N 1
ATOM 637 C CA . ASN A 1 87 ? -1.198 -5.500 -12.513 1.00 72.25 87 ASN A CA 1
ATOM 638 C C . ASN A 1 87 ? -1.448 -6.105 -11.126 1.00 72.25 87 ASN A C 1
ATOM 640 O O . ASN A 1 87 ? -2.217 -5.556 -10.340 1.00 72.25 87 ASN A O 1
ATOM 644 N N . ARG A 1 88 ? -0.781 -7.230 -10.826 1.00 85.50 88 ARG A N 1
ATOM 645 C 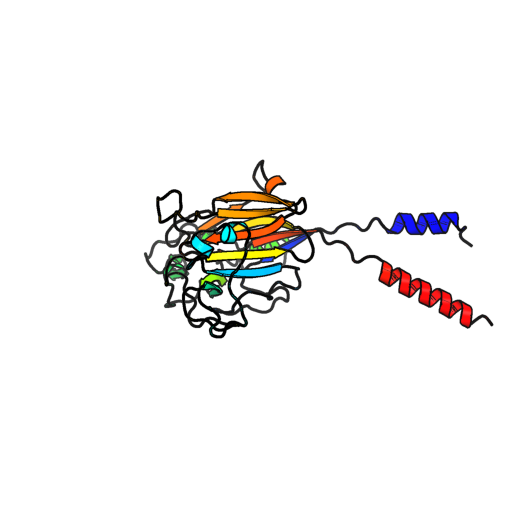CA . ARG A 1 88 ? -0.756 -7.836 -9.489 1.00 85.50 88 ARG A CA 1
ATOM 646 C C . ARG A 1 88 ? 0.055 -6.981 -8.530 1.00 85.50 88 ARG A C 1
ATOM 648 O O . ARG A 1 88 ? 1.094 -6.433 -8.884 1.00 85.50 88 ARG A O 1
ATOM 655 N N . GLN A 1 89 ? -0.378 -6.962 -7.282 1.00 91.25 89 GLN A N 1
ATOM 656 C CA . GLN A 1 89 ? 0.322 -6.317 -6.194 1.00 91.25 89 GLN A CA 1
ATOM 657 C C . GLN A 1 89 ? 1.558 -7.150 -5.851 1.00 91.25 89 GLN A C 1
ATOM 659 O O . GLN A 1 89 ? 1.448 -8.284 -5.383 1.00 91.25 89 GLN A O 1
ATOM 664 N N . ALA A 1 90 ? 2.735 -6.625 -6.160 1.00 93.50 90 ALA A N 1
ATOM 665 C CA . ALA A 1 90 ? 3.988 -7.350 -6.018 1.00 93.50 90 ALA A CA 1
ATOM 666 C C . ALA A 1 90 ? 4.968 -6.552 -5.166 1.00 93.50 90 ALA A C 1
ATOM 668 O O . ALA A 1 90 ? 5.046 -5.330 -5.272 1.00 93.50 90 ALA A O 1
ATOM 669 N N . ALA A 1 91 ? 5.738 -7.249 -4.336 1.00 94.69 91 ALA A N 1
ATOM 670 C CA . ALA A 1 91 ? 6.877 -6.648 -3.663 1.00 94.69 91 ALA A CA 1
ATOM 671 C C . ALA A 1 91 ? 8.004 -6.390 -4.672 1.00 94.69 91 ALA A C 1
ATOM 673 O O . ALA A 1 91 ? 8.486 -7.315 -5.322 1.00 94.69 91 ALA A O 1
ATOM 674 N N . PHE A 1 92 ? 8.469 -5.155 -4.761 1.00 93.38 92 PHE A N 1
ATOM 675 C CA . PHE A 1 92 ? 9.617 -4.737 -5.550 1.00 93.38 92 PHE A CA 1
ATOM 676 C C . PHE A 1 92 ? 10.784 -4.392 -4.629 1.00 93.38 92 PHE A C 1
ATOM 678 O O . PHE A 1 92 ? 10.683 -3.500 -3.790 1.00 93.38 92 PHE A O 1
ATOM 685 N N . ASN A 1 93 ? 11.912 -5.081 -4.779 1.00 89.38 93 ASN A N 1
ATOM 686 C CA . ASN A 1 93 ? 13.123 -4.783 -4.027 1.00 89.38 93 ASN A CA 1
ATOM 687 C C . ASN A 1 93 ? 13.820 -3.558 -4.620 1.00 89.38 93 ASN A C 1
ATOM 689 O O . ASN A 1 93 ? 14.646 -3.683 -5.522 1.00 89.38 93 ASN A O 1
ATOM 693 N N . THR A 1 94 ? 13.591 -2.409 -3.997 1.00 83.56 94 THR A N 1
ATOM 694 C CA . THR A 1 94 ? 14.179 -1.112 -4.368 1.00 83.56 94 THR A CA 1
ATOM 695 C C . THR A 1 94 ? 15.712 -1.051 -4.249 1.00 83.56 94 THR A C 1
ATOM 697 O O . THR A 1 94 ? 16.338 -0.046 -4.575 1.00 83.56 94 THR A O 1
ATOM 700 N N . GLN A 1 95 ? 16.351 -2.104 -3.723 1.00 77.75 95 GLN A N 1
ATOM 701 C CA . GLN A 1 95 ? 17.809 -2.237 -3.626 1.00 77.75 95 GLN A CA 1
ATOM 702 C C . GLN A 1 95 ? 18.399 -3.182 -4.676 1.00 77.75 95 GLN A C 1
ATOM 704 O O . GLN A 1 95 ? 19.588 -3.502 -4.604 1.00 77.75 95 GLN A O 1
ATOM 709 N N . ALA A 1 96 ? 17.566 -3.744 -5.549 1.00 78.94 96 ALA A N 1
ATOM 710 C CA . ALA A 1 96 ? 18.054 -4.459 -6.710 1.00 78.94 96 ALA A CA 1
ATOM 711 C C . ALA A 1 96 ? 18.609 -3.456 -7.731 1.00 78.94 96 ALA A C 1
ATOM 713 O O . ALA A 1 96 ? 18.248 -2.287 -7.718 1.00 78.94 96 ALA A O 1
ATOM 714 N N . ASN A 1 97 ? 19.502 -3.937 -8.594 1.00 78.06 97 ASN A N 1
ATOM 715 C CA . ASN A 1 97 ? 20.129 -3.133 -9.634 1.00 78.06 97 ASN A CA 1
ATOM 716 C C . ASN A 1 97 ? 19.916 -3.825 -10.978 1.00 78.06 97 ASN A C 1
ATOM 718 O O . ASN A 1 97 ? 20.116 -5.045 -11.059 1.00 78.06 97 ASN A O 1
ATOM 722 N N . ASN A 1 98 ? 19.674 -3.061 -12.042 1.00 77.75 98 ASN A N 1
ATOM 723 C CA . ASN A 1 98 ? 19.407 -3.585 -13.391 1.00 77.75 98 ASN A CA 1
ATOM 724 C C . ASN A 1 98 ? 18.185 -4.525 -13.430 1.00 77.75 98 ASN A C 1
ATOM 726 O O . ASN A 1 98 ? 18.204 -5.581 -14.073 1.00 77.75 98 ASN A O 1
ATOM 730 N N . THR A 1 99 ? 17.156 -4.169 -12.678 1.00 84.31 99 THR A N 1
ATOM 731 C CA . THR A 1 99 ? 15.793 -4.668 -12.822 1.00 84.31 99 THR A CA 1
ATOM 732 C C . THR A 1 99 ? 15.163 -4.135 -14.115 1.00 84.31 99 THR A C 1
ATOM 734 O O . THR A 1 99 ? 15.825 -3.508 -14.946 1.00 84.31 99 THR A O 1
ATOM 737 N N . GLN A 1 100 ? 13.895 -4.477 -14.340 1.00 82.19 100 GLN A N 1
ATOM 738 C CA . GLN A 1 100 ? 13.129 -3.948 -15.469 1.00 82.19 100 GLN A CA 1
ATOM 739 C C . GLN A 1 100 ? 12.521 -2.573 -15.187 1.00 82.19 100 GLN A C 1
ATOM 741 O O . GLN A 1 100 ? 12.068 -1.944 -16.132 1.00 82.19 100 GLN A O 1
ATOM 746 N N . ASP A 1 101 ? 12.620 -2.115 -13.943 1.00 79.62 101 ASP A N 1
ATOM 747 C CA . ASP A 1 101 ? 11.990 -0.920 -13.393 1.00 79.62 101 ASP A CA 1
ATOM 748 C C . ASP A 1 101 ? 13.087 -0.095 -12.698 1.00 79.62 101 ASP A C 1
ATOM 750 O O . ASP A 1 101 ? 13.306 -0.171 -11.483 1.00 79.62 101 ASP A O 1
ATOM 754 N N . PRO A 1 102 ? 13.963 0.536 -13.499 1.00 78.00 102 PRO A N 1
ATOM 755 C CA . PRO A 1 102 ? 15.135 1.212 -12.975 1.00 78.00 102 PRO A CA 1
ATOM 756 C C . PRO A 1 102 ? 14.782 2.465 -12.172 1.00 78.00 102 PRO A C 1
ATOM 758 O O . PRO A 1 102 ? 15.601 2.918 -11.378 1.00 78.00 102 PRO A O 1
ATOM 761 N N . ASP A 1 103 ? 13.605 3.055 -12.331 1.00 75.75 103 ASP A N 1
ATOM 762 C CA . ASP A 1 103 ? 13.217 4.255 -11.597 1.00 75.75 103 ASP A CA 1
ATOM 763 C C . ASP A 1 103 ? 12.888 4.001 -10.134 1.00 75.75 103 ASP A C 1
ATOM 765 O O . ASP A 1 103 ? 13.199 4.857 -9.293 1.00 7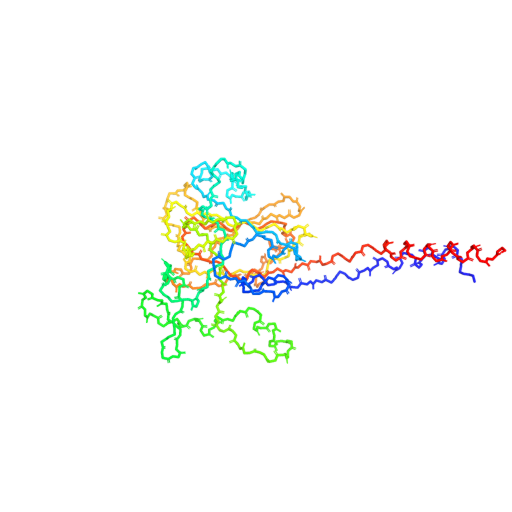5.75 103 ASP A O 1
ATOM 769 N N . LEU A 1 104 ? 12.388 2.809 -9.808 1.00 82.31 104 LEU A N 1
ATOM 770 C CA . LEU A 1 104 ? 12.231 2.359 -8.428 1.00 82.31 104 LEU A CA 1
ATOM 771 C C . LEU A 1 104 ? 13.524 1.808 -7.802 1.00 82.31 104 LEU A C 1
ATOM 773 O O . LEU A 1 104 ? 13.555 1.488 -6.604 1.00 82.31 104 LEU A O 1
ATOM 777 N N . GLU A 1 105 ? 14.614 1.704 -8.567 1.00 79.19 105 GLU A N 1
ATOM 778 C CA . GLU A 1 105 ? 15.926 1.322 -8.047 1.00 79.19 105 GLU A CA 1
ATOM 779 C C . GLU A 1 105 ? 16.636 2.497 -7.367 1.00 79.19 105 GLU A C 1
ATOM 781 O O . GLU A 1 105 ? 16.941 3.538 -7.960 1.00 79.19 105 GLU A O 1
ATOM 786 N N . PHE A 1 106 ? 17.032 2.273 -6.115 1.00 72.69 106 PHE A N 1
ATOM 787 C CA . PHE A 1 106 ? 17.964 3.141 -5.413 1.00 72.69 106 PHE A CA 1
ATOM 788 C C . PHE A 1 106 ? 19.366 2.525 -5.458 1.00 72.69 106 PHE A C 1
ATOM 790 O O . PHE A 1 106 ? 19.616 1.442 -4.918 1.00 72.69 106 PHE A O 1
ATOM 797 N N . ASP A 1 107 ? 20.327 3.262 -6.002 1.00 62.41 107 ASP A N 1
ATOM 798 C CA . ASP A 1 107 ? 21.703 2.822 -6.218 1.00 62.41 107 ASP A CA 1
ATOM 799 C C . ASP A 1 107 ? 22.691 3.451 -5.231 1.00 62.41 107 ASP A C 1
ATOM 801 O O . ASP A 1 107 ? 22.555 4.615 -4.852 1.00 62.41 107 ASP A O 1
ATOM 805 N N . LYS A 1 108 ? 23.723 2.704 -4.793 1.00 54.00 108 LYS A N 1
ATOM 806 C CA . LYS A 1 108 ? 24.797 3.275 -3.950 1.00 54.00 108 LYS A CA 1
ATOM 807 C C . LYS A 1 108 ? 25.923 3.809 -4.813 1.00 54.00 108 LYS A C 1
ATOM 809 O O . LYS A 1 108 ? 26.692 3.024 -5.366 1.00 54.00 108 LYS A O 1
ATOM 814 N N . ILE A 1 109 ? 26.149 5.117 -4.788 1.00 56.16 109 ILE A N 1
ATOM 815 C CA . ILE A 1 109 ? 27.330 5.726 -5.403 1.00 56.16 109 ILE A CA 1
ATOM 816 C C . ILE A 1 109 ? 28.113 6.479 -4.325 1.00 56.16 109 ILE A C 1
ATOM 818 O O . ILE A 1 109 ? 27.610 7.387 -3.675 1.00 56.16 109 ILE A O 1
ATOM 822 N N . ASN A 1 110 ? 29.370 6.081 -4.093 1.00 50.44 110 ASN A N 1
ATOM 823 C CA . ASN A 1 110 ? 30.299 6.747 -3.161 1.00 50.44 110 ASN A CA 1
ATOM 824 C C . ASN A 1 110 ? 29.777 6.973 -1.726 1.00 50.44 110 ASN A C 1
ATOM 826 O O . ASN A 1 110 ? 30.222 7.885 -1.036 1.00 50.44 110 ASN A O 1
ATOM 830 N N . GLY A 1 111 ? 28.875 6.116 -1.244 1.00 50.41 111 GLY A N 1
ATOM 831 C CA . GLY A 1 111 ? 28.304 6.248 0.099 1.00 50.41 111 GLY A CA 1
ATOM 832 C C . GLY A 1 111 ? 26.983 7.013 0.154 1.00 50.41 111 GLY A C 1
ATOM 833 O O . GLY A 1 111 ? 26.339 6.940 1.197 1.00 50.41 111 GLY A O 1
ATOM 834 N N . SER A 1 112 ? 26.573 7.645 -0.948 1.00 51.81 112 SER A N 1
ATOM 835 C CA . SER A 1 112 ? 25.275 8.296 -1.111 1.00 51.81 112 SER A CA 1
ATOM 836 C C . SER A 1 112 ? 24.330 7.431 -1.946 1.00 51.81 112 SER A C 1
ATOM 838 O O . SER A 1 112 ? 24.785 6.614 -2.754 1.00 51.81 112 SER A O 1
ATOM 840 N N . TRP A 1 113 ? 23.029 7.554 -1.695 1.00 53.53 113 TRP A N 1
ATOM 841 C CA . TRP A 1 113 ? 21.996 6.851 -2.452 1.00 53.53 113 TRP A CA 1
ATOM 842 C C . TRP A 1 113 ? 21.484 7.762 -3.564 1.00 53.53 113 TRP A C 1
ATOM 844 O O . TRP A 1 113 ? 21.227 8.942 -3.337 1.00 53.53 113 TRP A O 1
ATOM 854 N N . VAL A 1 114 ? 21.382 7.209 -4.762 1.00 55.19 114 VAL A N 1
ATOM 855 C CA . VAL A 1 114 ? 21.142 7.934 -6.007 1.00 55.19 114 VAL A CA 1
ATOM 856 C C . VAL A 1 114 ? 20.057 7.175 -6.767 1.00 55.19 114 VAL A C 1
ATOM 858 O O . VAL A 1 114 ? 20.079 5.944 -6.751 1.00 55.19 114 VAL A O 1
ATOM 861 N N . GLY A 1 115 ? 19.098 7.861 -7.388 1.00 52.25 115 GLY A N 1
ATOM 862 C CA . GLY A 1 115 ? 18.157 7.193 -8.299 1.00 52.25 115 GLY A CA 1
ATOM 863 C C . GLY A 1 115 ? 18.904 6.635 -9.518 1.00 52.25 115 GLY A C 1
ATOM 864 O O . GLY A 1 115 ? 19.830 7.286 -10.015 1.00 52.25 115 GLY A O 1
ATOM 865 N N . SER A 1 116 ? 18.536 5.438 -9.989 1.00 46.50 116 SER A N 1
ATOM 866 C CA . SER A 1 116 ? 19.241 4.747 -11.089 1.00 46.50 116 SER A CA 1
ATOM 867 C C . SER A 1 116 ? 19.203 5.524 -12.415 1.00 46.50 116 SER A C 1
ATOM 869 O O . SER A 1 116 ? 20.145 5.456 -13.208 1.00 46.50 116 SER A O 1
ATOM 871 N N . ILE A 1 117 ? 18.150 6.318 -12.657 1.00 47.25 117 ILE A N 1
ATOM 872 C CA . ILE A 1 117 ? 17.909 6.934 -13.973 1.00 47.25 117 ILE A CA 1
ATOM 873 C C . ILE A 1 117 ? 18.635 8.274 -14.177 1.00 47.25 117 ILE A C 1
ATOM 875 O O . ILE A 1 117 ? 19.013 8.585 -15.310 1.00 47.25 117 ILE A O 1
ATOM 879 N N . SER A 1 118 ? 18.907 9.061 -13.130 1.00 47.69 118 SER A N 1
ATOM 880 C CA . SER A 1 118 ? 19.439 10.425 -13.318 1.00 47.69 118 SER A CA 1
ATOM 881 C C . SER A 1 118 ? 20.792 10.711 -12.673 1.00 47.69 118 SER A C 1
ATOM 883 O O . SER A 1 118 ? 21.415 11.724 -12.993 1.00 47.69 118 SER A O 1
ATOM 885 N N . GLY A 1 119 ? 21.310 9.835 -11.807 1.00 43.25 119 GLY A N 1
ATOM 886 C CA . GLY A 1 119 ? 22.522 10.167 -11.056 1.00 43.25 119 GLY A CA 1
ATOM 887 C C . GLY A 1 119 ? 22.318 11.333 -10.071 1.00 43.25 119 GLY A C 1
ATOM 888 O O . GLY A 1 119 ? 23.306 11.830 -9.521 1.00 43.25 119 GLY A O 1
ATOM 889 N N . ASP A 1 120 ? 21.068 11.758 -9.848 1.00 41.66 120 ASP A N 1
ATOM 890 C CA . ASP A 1 120 ? 20.726 12.784 -8.874 1.00 41.66 120 ASP A CA 1
ATOM 891 C C . ASP A 1 120 ? 20.838 12.201 -7.468 1.00 41.66 120 ASP A C 1
ATOM 893 O O . ASP A 1 120 ? 20.223 11.189 -7.116 1.00 41.66 120 ASP A O 1
ATOM 897 N N . GLU A 1 121 ? 21.694 12.832 -6.667 1.00 42.38 121 GLU A N 1
ATOM 898 C CA . GLU A 1 121 ? 21.826 12.518 -5.256 1.00 42.38 121 GLU A CA 1
ATOM 899 C C . GLU A 1 121 ? 20.476 12.764 -4.592 1.00 42.38 121 GLU A C 1
ATOM 901 O O . GLU A 1 121 ? 19.936 13.871 -4.635 1.00 42.38 121 GLU A O 1
ATOM 906 N N . TYR A 1 122 ? 19.925 11.720 -3.982 1.00 46.44 122 TYR A N 1
ATOM 907 C CA . TYR A 1 122 ? 18.693 11.854 -3.237 1.00 46.44 122 TYR A CA 1
ATOM 908 C C . TYR A 1 122 ? 19.009 12.612 -1.952 1.00 46.44 122 TYR A C 1
ATOM 910 O O . TYR A 1 122 ? 19.316 12.021 -0.914 1.00 46.44 122 TYR A O 1
ATOM 918 N N . ASP A 1 123 ? 18.907 13.937 -2.002 1.00 40.88 123 ASP A N 1
ATOM 919 C CA . ASP A 1 123 ? 19.119 14.802 -0.836 1.00 40.88 123 ASP A CA 1
ATOM 920 C C . ASP A 1 123 ? 18.077 14.518 0.280 1.00 40.88 123 ASP A C 1
ATOM 922 O O . ASP A 1 123 ? 18.170 15.048 1.381 1.00 40.88 123 ASP A O 1
ATOM 926 N N . GLN A 1 124 ? 17.101 13.625 0.023 1.00 46.47 124 GLN A N 1
ATOM 927 C CA . GLN A 1 124 ? 16.032 13.217 0.945 1.00 46.47 124 GLN A CA 1
ATOM 928 C C . GLN A 1 124 ? 16.071 11.744 1.428 1.00 46.47 124 GLN A C 1
ATOM 930 O O . GLN A 1 124 ? 15.349 11.411 2.368 1.00 46.47 124 GLN A O 1
ATOM 935 N N . LEU A 1 125 ? 16.891 10.829 0.873 1.00 45.31 125 LEU A N 1
ATOM 936 C CA . LEU A 1 125 ? 16.932 9.424 1.364 1.00 45.31 125 LEU A CA 1
ATOM 937 C C . LEU A 1 125 ? 17.718 9.283 2.672 1.00 45.31 125 LEU A C 1
ATOM 939 O O . LEU A 1 125 ? 17.509 8.333 3.424 1.00 45.31 125 LEU A O 1
ATOM 943 N N . THR A 1 126 ? 18.608 10.228 2.974 1.00 44.41 126 THR A N 1
ATOM 944 C CA . THR A 1 126 ? 19.238 10.349 4.299 1.00 44.41 126 THR A CA 1
ATOM 945 C C . THR A 1 126 ? 18.205 10.635 5.398 1.00 44.41 126 THR A C 1
ATOM 947 O O . THR A 1 126 ? 18.420 10.231 6.545 1.00 44.41 126 THR A O 1
ATOM 950 N N . ASP A 1 127 ? 17.067 11.237 5.033 1.00 44.94 127 ASP A N 1
ATOM 951 C CA . ASP A 1 127 ? 15.903 11.475 5.892 1.00 44.94 127 ASP A CA 1
ATOM 952 C C . ASP A 1 127 ? 14.853 10.353 5.832 1.00 44.94 127 ASP A C 1
ATOM 954 O O . ASP A 1 127 ? 13.995 10.275 6.720 1.00 44.94 127 ASP A O 1
ATOM 958 N N . TYR A 1 128 ? 14.927 9.436 4.855 1.00 48.25 128 TYR A N 1
ATOM 959 C CA . TYR A 1 128 ? 14.067 8.255 4.841 1.00 48.25 128 TYR A CA 1
ATOM 960 C C . TYR A 1 128 ? 14.393 7.360 6.040 1.00 48.25 128 TYR A C 1
ATOM 962 O O . TYR A 1 128 ? 15.412 6.666 6.103 1.00 48.25 128 TYR A O 1
ATOM 970 N N . LYS A 1 129 ? 13.480 7.355 7.007 1.00 56.22 129 LYS A N 1
ATOM 971 C CA . LYS A 1 129 ? 13.465 6.413 8.120 1.00 56.22 129 LYS A CA 1
ATOM 972 C C . LYS A 1 129 ? 12.251 5.523 7.942 1.00 56.22 129 LYS A C 1
ATOM 974 O O . LYS A 1 129 ? 11.110 5.997 8.055 1.00 56.22 129 LYS A O 1
ATOM 979 N N . SER A 1 130 ? 12.490 4.233 7.678 1.00 56.62 130 SER A N 1
ATOM 980 C CA . SER A 1 130 ? 11.418 3.253 7.836 1.00 56.62 130 SER A CA 1
ATOM 981 C C . SER A 1 130 ? 10.901 3.380 9.266 1.00 56.62 130 SER A C 1
ATOM 983 O O . SER A 1 130 ? 11.680 3.533 10.213 1.00 56.62 130 SER A O 1
ATOM 985 N N . TYR A 1 131 ? 9.585 3.384 9.452 1.00 57.00 131 TYR A N 1
ATOM 986 C CA . TYR A 1 131 ? 9.026 3.613 10.785 1.00 57.00 131 TYR A CA 1
ATOM 987 C C . TYR A 1 131 ? 9.473 2.533 11.782 1.00 57.00 131 TYR A C 1
ATOM 989 O O . TYR A 1 131 ? 9.623 2.802 12.971 1.00 57.00 131 TYR A O 1
ATOM 997 N N . TYR A 1 132 ? 9.819 1.334 11.302 1.00 52.41 132 TYR A N 1
ATOM 998 C CA . TYR A 1 132 ? 10.476 0.306 12.108 1.00 52.41 132 TYR A CA 1
ATOM 999 C C . TYR A 1 132 ? 11.824 0.735 12.705 1.00 52.41 132 TYR A C 1
ATOM 1001 O O . TYR A 1 132 ? 12.142 0.308 13.819 1.00 52.41 132 TYR A O 1
ATOM 1009 N N . ALA A 1 133 ? 12.616 1.566 12.019 1.00 50.53 133 ALA A N 1
ATOM 1010 C CA . ALA A 1 133 ? 13.839 2.135 12.582 1.00 50.53 133 ALA A CA 1
ATOM 1011 C C . ALA A 1 133 ? 13.523 3.081 13.756 1.00 50.53 133 ALA A C 1
ATOM 1013 O O . ALA A 1 133 ? 14.211 3.029 14.778 1.00 50.53 133 ALA A O 1
ATOM 1014 N N . ASP A 1 134 ? 12.439 3.858 13.660 1.00 49.72 134 ASP A N 1
ATOM 1015 C CA . ASP A 1 134 ? 11.972 4.741 14.734 1.00 49.72 134 ASP A CA 1
ATOM 1016 C C . ASP A 1 134 ? 11.358 3.955 15.909 1.00 49.72 134 ASP A C 1
ATOM 1018 O O . ASP A 1 134 ? 11.709 4.224 17.061 1.00 49.72 134 ASP A O 1
ATOM 1022 N N . ILE A 1 135 ? 10.539 2.920 15.661 1.00 47.94 135 ILE A N 1
ATOM 1023 C CA . ILE A 1 135 ? 10.019 2.034 16.722 1.00 47.94 135 ILE A CA 1
ATOM 1024 C C . ILE A 1 135 ? 11.172 1.311 17.435 1.00 47.94 135 ILE A C 1
ATOM 1026 O O . ILE A 1 135 ? 11.193 1.264 18.664 1.00 47.94 135 ILE A O 1
ATOM 1030 N N . LYS A 1 136 ? 12.152 0.743 16.713 1.00 47.72 136 LYS A N 1
ATOM 1031 C CA . LYS A 1 136 ? 13.285 0.024 17.335 1.00 47.72 136 LYS A CA 1
ATOM 1032 C C . LYS A 1 136 ? 14.214 0.957 18.111 1.00 47.72 136 LYS A C 1
ATOM 1034 O O . LYS A 1 136 ? 14.698 0.567 19.176 1.00 47.72 136 LYS A O 1
ATOM 1039 N N . ALA A 1 137 ? 14.428 2.182 17.625 1.00 43.25 137 ALA A N 1
ATOM 1040 C CA . ALA A 1 137 ? 15.158 3.212 18.361 1.00 43.25 137 ALA A CA 1
ATOM 1041 C C . ALA A 1 137 ? 14.426 3.612 19.655 1.00 43.25 137 ALA A C 1
ATOM 1043 O O . ALA A 1 137 ? 15.067 3.774 20.693 1.00 43.25 137 ALA A O 1
ATOM 1044 N N . GLN A 1 138 ? 13.091 3.688 19.628 1.00 40.47 138 GLN A N 1
ATOM 1045 C CA . GLN A 1 138 ? 12.258 3.928 20.814 1.00 40.47 138 GLN A CA 1
ATOM 1046 C C . GLN A 1 138 ? 12.181 2.710 21.756 1.00 40.47 138 GLN A C 1
ATOM 1048 O O . GLN A 1 138 ? 12.082 2.883 22.970 1.00 40.47 138 GLN A O 1
ATOM 1053 N N . ALA A 1 139 ? 12.291 1.486 21.230 1.00 38.41 139 ALA A N 1
ATOM 1054 C CA . ALA A 1 139 ? 12.294 0.233 21.992 1.00 38.41 139 ALA A CA 1
ATOM 1055 C C . ALA A 1 139 ? 13.678 -0.164 22.555 1.00 38.41 139 ALA A C 1
ATOM 1057 O O . ALA A 1 139 ? 13.805 -1.197 23.213 1.00 38.41 139 ALA A O 1
ATOM 1058 N N . GLY A 1 140 ? 14.728 0.634 22.320 1.00 32.78 140 GLY A N 1
ATOM 1059 C CA . GLY A 1 140 ? 16.057 0.445 22.918 1.00 32.78 140 GLY A CA 1
ATOM 1060 C C . GLY A 1 140 ? 16.849 -0.771 22.416 1.00 32.78 140 GLY A C 1
ATOM 1061 O O . GLY A 1 140 ? 17.920 -1.069 22.947 1.00 32.78 140 GLY A O 1
ATOM 1062 N N . THR A 1 141 ? 16.371 -1.476 21.391 1.00 38.03 141 THR A N 1
ATOM 1063 C CA . THR A 1 141 ? 17.069 -2.616 20.785 1.00 38.03 141 THR A CA 1
ATOM 1064 C C . THR A 1 141 ? 17.830 -2.143 19.552 1.00 38.03 141 THR A C 1
ATOM 1066 O O . THR A 1 141 ? 17.267 -2.051 18.463 1.00 38.03 141 THR A O 1
ATOM 1069 N N . GLY A 1 142 ? 19.111 -1.812 19.737 1.00 38.44 142 GLY A N 1
ATOM 1070 C CA . GLY A 1 142 ? 20.012 -1.369 18.675 1.00 38.44 142 GLY A CA 1
ATOM 1071 C C . GLY A 1 142 ? 20.137 -2.388 17.539 1.00 38.44 142 GLY A C 1
ATOM 1072 O O . GLY A 1 142 ? 20.899 -3.346 17.631 1.00 38.44 142 GLY A O 1
ATOM 1073 N N . GLY A 1 143 ? 19.406 -2.149 16.456 1.00 35.91 143 GLY A N 1
ATOM 1074 C CA . GLY A 1 143 ? 19.649 -2.683 15.121 1.00 35.91 143 GLY A CA 1
ATOM 1075 C C . GLY A 1 143 ? 19.695 -1.491 14.170 1.00 35.91 143 GLY A C 1
ATOM 1076 O O . GLY A 1 143 ? 18.895 -0.575 14.335 1.00 35.91 143 GLY A O 1
ATOM 1077 N N . GLY A 1 144 ? 20.682 -1.454 13.272 1.00 39.03 144 GLY A N 1
ATOM 1078 C CA . GLY A 1 144 ? 21.045 -0.274 12.480 1.00 39.03 144 GLY A CA 1
ATOM 1079 C C . GLY A 1 144 ? 19.871 0.429 11.791 1.00 39.03 144 GLY A C 1
ATOM 1080 O O . GLY A 1 144 ? 18.877 -0.197 11.435 1.00 39.03 144 GLY A O 1
ATOM 1081 N N . LEU A 1 145 ? 20.018 1.744 11.620 1.00 40.19 145 LEU A N 1
ATOM 1082 C CA . LEU A 1 145 ? 19.094 2.598 10.878 1.00 40.19 145 LEU A CA 1
ATOM 1083 C C . LEU A 1 145 ? 18.918 2.028 9.461 1.00 40.19 145 LEU A C 1
ATOM 1085 O O . LEU A 1 145 ? 19.852 2.065 8.660 1.00 40.19 145 LEU A O 1
ATOM 1089 N N . TRP A 1 146 ? 17.741 1.479 9.163 1.00 43.03 146 TRP A N 1
ATOM 1090 C CA . TRP A 1 146 ? 17.353 1.120 7.802 1.00 43.03 146 TRP A CA 1
ATOM 1091 C C . TRP A 1 146 ? 17.013 2.421 7.076 1.00 43.03 146 TRP A C 1
ATOM 1093 O O . TRP A 1 146 ? 15.890 2.910 7.140 1.00 43.03 146 TRP A O 1
ATOM 1103 N N . SER A 1 147 ? 18.018 3.030 6.449 1.00 51.00 147 SER A N 1
ATOM 1104 C CA . SER A 1 147 ? 17.881 4.293 5.714 1.00 51.00 147 SER A CA 1
ATOM 1105 C C . SER A 1 147 ? 17.253 4.106 4.323 1.00 51.00 147 SER A C 1
ATOM 1107 O O . SER A 1 147 ? 17.584 4.852 3.407 1.00 51.00 147 SER A O 1
ATOM 1109 N N . ARG A 1 148 ? 16.495 3.021 4.094 1.00 62.84 148 ARG A N 1
ATOM 1110 C CA . ARG A 1 148 ? 16.017 2.613 2.761 1.00 62.84 148 ARG A CA 1
ATOM 1111 C C . ARG A 1 148 ? 14.697 1.852 2.848 1.00 62.84 148 ARG A C 1
ATOM 1113 O O . ARG A 1 148 ? 14.505 1.160 3.849 1.00 62.84 148 ARG A O 1
ATOM 1120 N N . PRO A 1 149 ? 13.841 1.936 1.817 1.00 66.69 149 PRO A N 1
ATOM 1121 C CA . PRO A 1 149 ? 12.528 1.303 1.830 1.00 66.69 149 PRO A CA 1
ATOM 1122 C C . PRO A 1 149 ? 12.535 -0.220 1.769 1.00 66.69 149 PRO A C 1
ATOM 1124 O O . PRO A 1 149 ? 11.551 -0.805 2.182 1.00 66.69 149 PRO A O 1
ATOM 1127 N N . GLY A 1 150 ? 13.626 -0.859 1.330 1.00 80.69 150 GLY A N 1
ATOM 1128 C CA . GLY A 1 150 ? 13.622 -2.318 1.219 1.00 80.69 150 GLY A CA 1
ATOM 1129 C C . GLY A 1 150 ? 12.715 -2.739 0.071 1.00 80.69 150 GLY A C 1
ATOM 1130 O O . GLY A 1 150 ? 12.914 -2.261 -1.048 1.00 80.69 150 GLY A O 1
ATOM 1131 N N . ASN A 1 151 ? 11.746 -3.601 0.326 1.00 89.12 151 ASN A N 1
A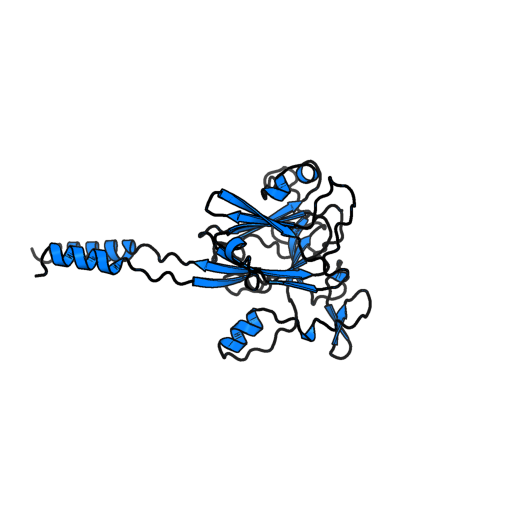TOM 1132 C CA . ASN A 1 151 ? 10.679 -3.853 -0.628 1.00 89.12 151 ASN A CA 1
ATOM 1133 C C . ASN A 1 151 ? 9.628 -2.729 -0.589 1.00 89.12 151 ASN A C 1
ATOM 1135 O O . ASN A 1 151 ? 9.269 -2.240 0.474 1.00 89.12 151 ASN A O 1
ATOM 1139 N N . ALA A 1 152 ? 9.101 -2.343 -1.745 1.00 92.06 152 ALA A N 1
ATOM 1140 C CA . ALA A 1 152 ? 7.902 -1.518 -1.875 1.00 92.06 152 ALA A CA 1
ATOM 1141 C C . ALA A 1 152 ? 6.809 -2.321 -2.590 1.00 92.06 152 ALA A C 1
ATOM 1143 O O . ALA A 1 152 ? 7.110 -3.285 -3.286 1.00 92.06 152 ALA A O 1
ATOM 1144 N N . LEU A 1 153 ? 5.543 -1.957 -2.417 1.00 94.94 153 LEU A N 1
ATOM 1145 C CA . LEU A 1 153 ? 4.442 -2.575 -3.146 1.00 94.94 153 LEU A CA 1
ATOM 1146 C C . LEU A 1 153 ? 4.193 -1.819 -4.448 1.00 94.94 153 LEU A C 1
ATOM 1148 O O . LEU A 1 153 ? 3.926 -0.618 -4.412 1.00 94.94 153 LEU A O 1
ATOM 1152 N N . ILE A 1 154 ? 4.222 -2.542 -5.562 1.00 93.00 154 ILE A N 1
ATOM 1153 C CA . ILE A 1 154 ? 3.940 -2.019 -6.900 1.00 93.00 154 ILE A CA 1
ATOM 1154 C C . ILE A 1 154 ? 2.736 -2.715 -7.529 1.00 93.00 154 ILE A C 1
ATOM 1156 O O . ILE A 1 154 ? 2.375 -3.833 -7.144 1.00 93.00 154 ILE A O 1
ATOM 1160 N N . LEU A 1 155 ? 2.125 -2.059 -8.514 1.00 89.75 155 LEU A N 1
ATOM 1161 C CA . LEU A 1 155 ? 1.202 -2.696 -9.446 1.00 89.75 155 LEU A CA 1
ATOM 1162 C C . LEU A 1 155 ? 2.030 -3.256 -10.594 1.00 89.75 155 LEU A C 1
ATOM 1164 O O . LEU A 1 155 ? 2.351 -2.545 -11.534 1.00 89.75 155 LEU A O 1
ATOM 1168 N N . ASN A 1 156 ? 2.394 -4.529 -10.514 1.00 88.38 156 ASN A N 1
ATOM 1169 C CA . ASN A 1 156 ? 3.269 -5.115 -11.511 1.00 88.38 156 ASN A CA 1
ATOM 1170 C C . ASN A 1 156 ? 2.560 -5.273 -12.861 1.00 88.38 156 ASN A C 1
ATOM 1172 O O . ASN A 1 156 ? 1.689 -6.131 -12.994 1.00 88.38 156 ASN A O 1
ATOM 1176 N N . GLU A 1 157 ? 3.007 -4.564 -13.886 1.00 82.69 157 GLU A N 1
ATOM 1177 C CA . GLU A 1 157 ? 2.425 -4.573 -15.229 1.00 82.69 157 GLU A CA 1
ATOM 1178 C C . GLU A 1 157 ? 3.041 -5.636 -16.167 1.00 82.69 157 GLU A C 1
ATOM 1180 O O . GLU A 1 157 ? 2.676 -5.743 -17.342 1.00 82.69 157 GLU A O 1
ATOM 1185 N N . GLN A 1 158 ? 3.940 -6.476 -15.643 1.00 80.81 158 GLN A N 1
ATOM 1186 C CA . GLN A 1 158 ? 4.551 -7.613 -16.343 1.00 80.81 158 GLN A CA 1
ATOM 1187 C C . GLN A 1 158 ? 3.824 -8.953 -16.090 1.00 80.81 158 GLN A C 1
ATOM 1189 O O . GLN A 1 158 ? 2.974 -9.068 -15.205 1.00 80.81 158 GLN A O 1
ATOM 1194 N N . PRO A 1 159 ? 4.142 -10.030 -16.834 1.00 79.12 159 PRO A N 1
ATOM 1195 C CA . PRO A 1 159 ? 3.576 -11.349 -16.566 1.00 79.12 159 PRO A CA 1
ATOM 1196 C C . PRO A 1 159 ? 3.912 -11.896 -15.163 1.00 79.12 159 PRO A C 1
ATOM 1198 O O . PRO A 1 159 ? 5.072 -12.173 -14.847 1.00 79.12 159 PRO A O 1
ATOM 1201 N N . CYS A 1 160 ? 2.879 -12.166 -14.362 1.00 79.56 160 CYS A N 1
ATOM 1202 C CA . CYS A 1 160 ? 2.979 -12.906 -13.100 1.00 79.56 160 CYS A CA 1
ATOM 1203 C C . CYS A 1 160 ? 2.287 -14.270 -13.162 1.00 79.56 160 CYS A C 1
ATOM 1205 O O . CYS A 1 160 ? 1.529 -14.590 -14.079 1.00 79.56 160 CYS A O 1
ATOM 1207 N N . ASN A 1 161 ? 2.527 -15.076 -12.131 1.00 84.06 161 ASN A N 1
ATOM 1208 C CA . ASN A 1 161 ? 1.640 -16.159 -11.726 1.00 84.06 161 ASN A CA 1
ATOM 1209 C C . ASN A 1 161 ? 0.898 -15.772 -10.432 1.00 84.06 161 ASN A C 1
ATOM 1211 O O . ASN A 1 161 ? 1.037 -14.661 -9.930 1.00 84.06 161 ASN A O 1
ATOM 1215 N N . ALA A 1 162 ? 0.122 -16.704 -9.876 1.00 82.31 162 ALA A N 1
ATOM 1216 C CA . ALA A 1 162 ? -0.689 -16.463 -8.682 1.00 82.31 162 ALA A CA 1
ATOM 1217 C C . ALA A 1 162 ? 0.104 -16.080 -7.418 1.00 82.31 162 ALA A C 1
ATOM 1219 O O . ALA A 1 162 ? -0.472 -15.494 -6.518 1.00 82.31 162 ALA A O 1
ATOM 1220 N N . THR A 1 163 ? 1.387 -16.431 -7.340 1.00 88.94 163 THR A N 1
ATOM 1221 C CA . THR A 1 163 ? 2.221 -16.284 -6.131 1.00 88.94 163 THR A CA 1
ATOM 1222 C C . THR A 1 163 ? 3.466 -15.428 -6.351 1.00 88.94 163 THR A C 1
ATOM 1224 O O . THR A 1 163 ? 4.090 -14.977 -5.393 1.00 88.94 163 THR A O 1
ATOM 1227 N N . SER A 1 164 ? 3.882 -15.230 -7.604 1.00 91.25 164 SER A N 1
ATOM 1228 C CA . SER A 1 164 ? 5.092 -14.478 -7.915 1.00 91.25 164 SER A CA 1
ATOM 1229 C C . SER A 1 164 ? 5.109 -13.869 -9.315 1.00 91.25 164 SER A C 1
ATOM 1231 O O . SER A 1 164 ? 4.556 -14.411 -10.275 1.00 91.25 164 SER A O 1
ATOM 1233 N N . CYS A 1 165 ? 5.831 -12.764 -9.424 1.00 89.81 165 CYS A N 1
ATOM 1234 C CA . CYS A 1 165 ? 6.138 -12.000 -10.618 1.00 89.81 165 CYS A CA 1
ATOM 1235 C C . CYS A 1 165 ? 7.638 -12.123 -10.899 1.00 89.81 165 CYS A C 1
ATOM 1237 O O . CYS A 1 165 ? 8.474 -11.908 -10.020 1.00 89.81 165 CYS A O 1
ATOM 1239 N N . THR A 1 166 ? 7.998 -12.522 -12.118 1.00 87.81 166 THR A N 1
ATOM 1240 C CA . THR A 1 166 ? 9.411 -12.577 -12.516 1.00 87.81 166 THR A CA 1
ATOM 1241 C C . THR A 1 166 ? 9.789 -11.220 -13.081 1.00 87.81 166 THR A C 1
ATOM 1243 O O . THR A 1 166 ? 9.222 -10.844 -14.096 1.00 87.81 166 THR A O 1
ATOM 1246 N N . ASN A 1 167 ? 10.755 -10.541 -12.452 1.00 86.19 167 ASN A N 1
ATOM 1247 C CA . ASN A 1 167 ? 11.139 -9.157 -12.761 1.00 86.19 167 ASN A CA 1
ATOM 1248 C C . ASN A 1 167 ? 9.953 -8.193 -12.598 1.00 86.19 167 ASN A C 1
ATOM 1250 O O . ASN A 1 167 ? 9.363 -7.793 -13.595 1.00 86.19 167 ASN A O 1
ATOM 1254 N N . PRO A 1 168 ? 9.569 -7.893 -11.344 1.00 89.81 168 PRO A N 1
ATOM 1255 C CA . PRO A 1 168 ? 8.514 -6.931 -11.085 1.00 89.81 168 PRO A CA 1
ATOM 1256 C C . PRO A 1 168 ? 8.835 -5.571 -11.723 1.00 89.81 168 PRO A C 1
ATOM 1258 O O . PRO A 1 168 ? 9.991 -5.154 -11.648 1.00 89.81 168 PRO A O 1
ATOM 1261 N N . ASP A 1 169 ? 7.839 -4.951 -12.353 1.00 88.06 169 ASP A N 1
ATOM 1262 C CA . ASP A 1 169 ? 7.949 -3.677 -13.072 1.00 88.06 169 ASP A CA 1
ATOM 1263 C C . ASP A 1 169 ? 6.581 -2.987 -13.178 1.00 88.06 169 ASP A C 1
ATOM 1265 O O . ASP A 1 169 ? 5.592 -3.633 -13.548 1.00 88.06 169 ASP A O 1
ATOM 1269 N N . ASP A 1 170 ? 6.520 -1.711 -12.804 1.00 82.56 170 ASP A N 1
ATOM 1270 C CA . ASP A 1 170 ? 5.312 -0.883 -12.798 1.00 82.56 170 ASP A CA 1
ATOM 1271 C C . ASP A 1 170 ? 5.170 0.061 -14.012 1.00 82.56 170 ASP A C 1
ATOM 1273 O O . ASP A 1 170 ? 4.154 0.749 -14.141 1.00 82.56 170 ASP A O 1
ATOM 1277 N N . GLU A 1 171 ? 6.113 0.023 -14.960 1.00 76.62 171 GLU A N 1
ATOM 1278 C CA . GLU A 1 171 ? 6.158 0.876 -16.157 1.00 76.62 171 GLU A CA 1
ATOM 1279 C C . GLU A 1 171 ? 5.637 0.195 -17.451 1.00 76.62 171 GLU A C 1
ATOM 1281 O O . GLU A 1 171 ? 5.986 0.560 -18.581 1.00 76.62 171 GLU A O 1
ATOM 1286 N N . GLY A 1 172 ? 4.772 -0.814 -17.336 1.00 68.25 172 GLY A N 1
ATOM 1287 C CA . GLY A 1 172 ? 4.329 -1.648 -18.461 1.00 68.25 172 GLY A CA 1
ATOM 1288 C C . GLY A 1 172 ? 3.191 -1.093 -19.345 1.00 68.25 172 GLY A C 1
ATOM 1289 O O . GLY A 1 172 ? 3.330 -0.132 -20.109 1.00 68.25 172 GLY A O 1
ATOM 1290 N N . THR A 1 173 ? 2.062 -1.817 -19.380 1.00 59.91 173 THR A N 1
ATOM 1291 C CA . THR A 1 173 ? 0.926 -1.519 -20.270 1.00 59.91 173 THR A CA 1
ATOM 1292 C C . THR A 1 173 ? -0.122 -0.653 -19.568 1.00 59.91 173 THR A C 1
ATOM 1294 O O . THR A 1 173 ? -1.145 -1.152 -19.099 1.00 59.91 173 THR A O 1
ATOM 1297 N N . ARG A 1 174 ? 0.084 0.666 -19.594 1.00 64.25 174 ARG A N 1
ATOM 1298 C CA . ARG A 1 174 ? -0.883 1.659 -19.093 1.00 64.25 174 ARG A CA 1
ATOM 1299 C C . ARG A 1 174 ? -2.306 1.444 -19.651 1.00 64.25 174 ARG A C 1
ATOM 1301 O O . ARG A 1 174 ? -2.460 1.168 -20.850 1.00 64.25 174 ARG A O 1
ATOM 1308 N N . PRO A 1 175 ? -3.368 1.723 -18.869 1.00 59.97 175 PRO A N 1
ATOM 1309 C CA . PRO A 1 175 ? -3.362 2.304 -17.523 1.00 59.97 175 PRO A CA 1
ATOM 1310 C C . PRO A 1 175 ? -3.022 1.291 -16.420 1.00 59.97 175 PRO A C 1
ATOM 1312 O O . PRO A 1 175 ? -3.315 0.107 -16.568 1.00 59.97 175 PRO A O 1
ATOM 1315 N N . GLY A 1 176 ? -2.493 1.800 -15.304 1.00 73.00 176 GLY A N 1
ATOM 1316 C CA . GLY A 1 176 ? -2.201 1.026 -14.099 1.00 73.00 176 GLY A CA 1
ATOM 1317 C C . GLY A 1 176 ? -3.457 0.553 -13.370 1.00 73.00 176 GLY A C 1
ATOM 1318 O O . GLY A 1 176 ? -4.374 -0.044 -13.947 1.00 73.00 176 GLY A O 1
ATOM 1319 N N . GLY A 1 177 ? -3.541 0.788 -12.066 1.00 83.06 177 GLY A N 1
ATOM 1320 C CA . GLY A 1 177 ? -4.493 0.067 -11.225 1.00 83.06 177 GLY A CA 1
ATOM 1321 C C . GLY A 1 177 ? -4.816 0.742 -9.905 1.00 83.06 177 GLY A C 1
ATOM 1322 O O . GLY A 1 177 ? -4.672 1.949 -9.709 1.00 83.06 177 GLY A O 1
ATOM 1323 N N . PHE A 1 178 ? -5.299 -0.064 -8.975 1.00 87.44 178 PHE A N 1
ATOM 1324 C CA . PHE A 1 178 ? -5.449 0.354 -7.593 1.00 87.44 178 PHE A CA 1
ATOM 1325 C C . PHE A 1 178 ? -5.182 -0.813 -6.659 1.00 87.44 178 PHE A C 1
ATOM 1327 O O . PHE A 1 178 ? -5.497 -1.958 -6.979 1.00 87.44 178 PHE A O 1
ATOM 1334 N N . PHE A 1 179 ? -4.645 -0.499 -5.487 1.00 92.44 179 PHE A N 1
ATOM 1335 C CA . PHE A 1 179 ? -4.552 -1.431 -4.374 1.00 92.44 179 PHE A CA 1
ATOM 1336 C C . PHE A 1 179 ? -5.801 -1.341 -3.507 1.00 92.44 179 PHE A C 1
ATOM 1338 O O . PHE A 1 179 ? -6.354 -0.256 -3.311 1.00 92.44 179 PHE A O 1
ATOM 1345 N N . VAL A 1 180 ? -6.202 -2.466 -2.932 1.00 93.25 180 VAL A N 1
ATOM 1346 C CA . VAL A 1 180 ? -7.253 -2.562 -1.920 1.00 93.25 180 VAL A CA 1
ATOM 1347 C C . VAL A 1 180 ? -6.652 -3.212 -0.685 1.00 93.25 180 VAL A C 1
ATOM 1349 O O . VAL A 1 180 ? -6.076 -4.292 -0.772 1.00 93.25 180 VAL A O 1
ATOM 1352 N N . PHE A 1 181 ? -6.819 -2.561 0.461 1.00 96.31 181 PHE A N 1
ATOM 1353 C CA . PHE A 1 181 ? -6.517 -3.121 1.771 1.00 96.31 181 PHE A CA 1
ATOM 1354 C C . PHE A 1 181 ? -7.833 -3.300 2.518 1.00 96.31 181 PHE A C 1
ATOM 1356 O O . PHE A 1 181 ? -8.532 -2.318 2.796 1.00 96.31 181 PHE A O 1
ATOM 1363 N N . ASP A 1 182 ? -8.167 -4.543 2.840 1.00 95.44 182 ASP A N 1
ATOM 1364 C CA . ASP A 1 182 ? -9.339 -4.903 3.631 1.00 95.44 182 ASP A CA 1
ATOM 1365 C C . ASP A 1 182 ? -8.920 -5.200 5.076 1.00 95.44 182 ASP A C 1
ATOM 1367 O O . ASP A 1 182 ? -8.108 -6.093 5.330 1.00 95.44 182 ASP A O 1
ATOM 1371 N N . PHE A 1 183 ? -9.494 -4.459 6.030 1.00 95.81 183 PHE A N 1
ATOM 1372 C CA . PHE A 1 183 ? -9.253 -4.636 7.465 1.00 95.81 183 PHE A CA 1
ATOM 1373 C C . PHE A 1 183 ? -10.322 -5.561 8.061 1.00 95.81 183 PHE A C 1
ATOM 1375 O O . PHE A 1 183 ? -11.425 -5.144 8.421 1.00 95.81 183 PHE A O 1
ATOM 1382 N N . THR A 1 184 ? -10.000 -6.850 8.117 1.00 93.19 184 THR A N 1
ATOM 1383 C CA . THR A 1 184 ? -10.935 -7.951 8.401 1.00 93.19 184 THR A CA 1
ATOM 1384 C C . THR A 1 184 ? -11.188 -8.197 9.891 1.00 93.19 184 THR A C 1
ATOM 1386 O O . THR A 1 184 ? -12.295 -8.598 10.252 1.00 93.19 184 THR A O 1
ATOM 1389 N N . ASP A 1 185 ? -10.227 -7.877 10.761 1.00 90.56 185 ASP A N 1
ATOM 1390 C CA . ASP A 1 185 ? -10.356 -8.036 12.222 1.00 90.56 185 ASP A CA 1
ATOM 1391 C C . ASP A 1 185 ? -11.076 -6.865 12.909 1.00 90.56 185 ASP A C 1
ATOM 1393 O O . ASP A 1 185 ? -11.378 -6.905 14.105 1.00 90.56 185 ASP A O 1
ATOM 1397 N N . GLY A 1 186 ? -11.385 -5.813 12.154 1.00 90.31 186 GLY A N 1
ATOM 1398 C CA . GLY A 1 186 ? -12.063 -4.622 12.642 1.00 90.31 186 GLY A CA 1
ATOM 1399 C C . GLY A 1 186 ? -11.479 -3.343 12.051 1.00 90.31 186 GLY A C 1
ATOM 1400 O O . GLY A 1 186 ? -10.446 -3.370 11.384 1.00 90.31 186 GLY A O 1
ATOM 1401 N N . PRO A 1 187 ? -12.145 -2.202 12.281 1.00 93.31 187 PRO A N 1
ATOM 1402 C CA . PRO A 1 187 ? -11.689 -0.935 11.749 1.00 93.31 187 PRO A CA 1
ATOM 1403 C C . PRO A 1 187 ? -10.389 -0.465 12.420 1.00 93.31 187 PRO A C 1
ATOM 1405 O O . PRO A 1 187 ? -10.167 -0.676 13.617 1.00 93.31 187 PRO A O 1
ATOM 1408 N N . VAL A 1 188 ? -9.558 0.229 11.648 1.00 93.81 188 VAL A N 1
ATOM 1409 C CA . VAL A 1 188 ? -8.254 0.753 12.073 1.00 93.81 188 VAL A CA 1
ATOM 1410 C C . VAL A 1 188 ? -8.179 2.268 11.896 1.00 93.81 188 VAL A C 1
ATOM 1412 O O . VAL A 1 188 ? -8.940 2.858 11.127 1.00 93.81 188 VAL A O 1
ATOM 1415 N N . ASP A 1 189 ? -7.229 2.907 12.574 1.00 92.88 189 ASP A N 1
ATOM 1416 C CA . ASP A 1 189 ? -6.818 4.270 12.234 1.00 92.88 189 ASP A CA 1
ATOM 1417 C C . ASP A 1 189 ? -5.620 4.208 11.280 1.00 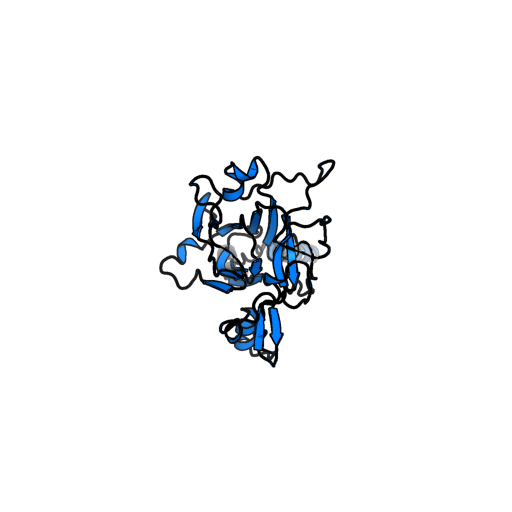92.88 189 ASP A C 1
ATOM 1419 O O . ASP A 1 189 ? -4.645 3.510 11.563 1.00 92.88 189 ASP A O 1
ATOM 1423 N N . ILE A 1 190 ? -5.664 4.947 10.171 1.00 92.94 190 ILE A N 1
ATOM 1424 C CA . ILE A 1 190 ? -4.547 5.068 9.227 1.00 92.94 190 ILE A CA 1
ATOM 1425 C C . ILE A 1 190 ? -3.644 6.204 9.699 1.00 92.94 190 ILE A C 1
ATOM 1427 O O . ILE A 1 190 ? -4.100 7.336 9.866 1.00 92.94 190 ILE A O 1
ATOM 1431 N N . LEU A 1 191 ? -2.367 5.907 9.934 1.00 88.25 191 LEU A N 1
ATOM 1432 C CA . LEU A 1 191 ? -1.417 6.874 10.482 1.00 88.25 191 LEU A CA 1
ATOM 1433 C C . LEU A 1 191 ? -0.557 7.508 9.391 1.00 88.25 191 LEU A C 1
ATOM 1435 O O . LEU A 1 191 ? -0.395 8.727 9.373 1.00 88.25 191 LEU A O 1
ATOM 1439 N N . ASN A 1 192 ? -0.032 6.714 8.460 1.00 87.50 192 ASN A N 1
ATOM 1440 C CA . ASN A 1 192 ? 0.690 7.231 7.302 1.00 87.50 192 ASN A CA 1
ATOM 1441 C C . ASN A 1 192 ? 0.688 6.240 6.130 1.00 87.50 192 ASN A C 1
ATOM 1443 O O . ASN A 1 192 ? 0.239 5.099 6.258 1.00 87.50 192 ASN A O 1
ATOM 1447 N N . LEU A 1 193 ? 1.188 6.725 4.998 1.00 90.94 193 LEU A N 1
ATOM 1448 C CA . LEU A 1 193 ? 1.530 5.934 3.827 1.00 90.94 193 LEU A CA 1
ATOM 1449 C C . LEU A 1 193 ? 2.665 6.632 3.075 1.00 90.94 193 LEU A C 1
ATOM 1451 O O . LEU A 1 193 ? 2.644 7.861 2.928 1.00 90.94 193 LEU A O 1
ATOM 1455 N N . ASP A 1 194 ? 3.626 5.853 2.600 1.00 88.62 194 ASP A N 1
ATOM 1456 C CA . ASP A 1 194 ? 4.737 6.335 1.793 1.00 88.62 194 ASP A CA 1
ATOM 1457 C C . ASP A 1 194 ? 4.492 6.082 0.306 1.00 88.62 194 ASP A C 1
ATOM 1459 O O . ASP A 1 194 ? 3.924 5.054 -0.058 1.00 88.62 194 ASP A O 1
ATOM 1463 N N . PHE A 1 195 ? 4.952 7.011 -0.531 1.00 88.06 195 PHE A N 1
ATOM 1464 C CA . PHE A 1 195 ? 4.843 6.981 -1.988 1.00 88.06 195 PHE A CA 1
ATOM 1465 C C . PHE A 1 195 ? 6.220 7.161 -2.619 1.00 88.06 195 PHE A C 1
ATOM 1467 O O . PHE A 1 195 ? 6.997 7.999 -2.153 1.00 88.06 195 PHE A O 1
ATOM 1474 N N . PHE A 1 196 ? 6.488 6.407 -3.680 1.00 86.00 196 PHE A N 1
ATOM 1475 C CA . PHE A 1 196 ? 7.724 6.449 -4.458 1.00 86.00 196 PHE A CA 1
ATOM 1476 C C . PHE A 1 196 ? 7.370 6.537 -5.928 1.00 86.00 196 PHE A C 1
ATOM 1478 O O . PHE A 1 196 ? 6.478 5.812 -6.361 1.00 86.00 196 PHE A O 1
ATOM 1485 N N . ASP A 1 197 ? 8.058 7.413 -6.652 1.00 82.00 197 ASP A N 1
ATOM 1486 C CA . ASP A 1 197 ? 7.963 7.512 -8.109 1.00 82.00 197 ASP A CA 1
ATOM 1487 C C . ASP A 1 197 ? 6.523 7.655 -8.633 1.00 82.00 197 ASP A C 1
ATOM 1489 O O . ASP A 1 197 ? 6.148 7.183 -9.697 1.00 82.00 197 ASP A O 1
ATOM 1493 N N . VAL A 1 198 ? 5.659 8.295 -7.837 1.00 85.38 198 VAL A N 1
ATOM 1494 C CA . VAL A 1 198 ? 4.291 8.571 -8.269 1.00 85.38 198 VAL A CA 1
ATOM 1495 C C . VAL A 1 198 ? 4.288 9.884 -9.028 1.00 85.38 198 VAL A C 1
ATOM 1497 O O . VAL A 1 198 ? 4.547 10.951 -8.459 1.00 85.38 198 VAL A O 1
ATOM 1500 N N . GLU A 1 199 ? 3.897 9.811 -10.292 1.00 78.31 199 GLU A N 1
ATOM 1501 C CA . GLU A 1 199 ? 3.704 10.982 -11.132 1.00 78.31 199 GLU A CA 1
ATOM 1502 C C . GLU A 1 199 ? 2.324 11.617 -10.972 1.00 78.31 199 GLU A C 1
ATOM 1504 O O . GLU A 1 199 ? 1.354 10.999 -10.529 1.00 78.31 199 GLU A O 1
ATOM 1509 N N . GLY A 1 200 ? 2.220 12.902 -11.324 1.00 67.56 200 GLY A N 1
ATOM 1510 C CA . GLY A 1 200 ? 0.935 13.601 -11.360 1.00 67.56 200 GLY A CA 1
ATOM 1511 C C . GLY A 1 200 ? -0.053 12.940 -12.331 1.00 67.56 200 GLY A C 1
ATOM 1512 O O . GLY A 1 200 ? 0.313 12.098 -13.142 1.00 67.56 200 GLY A O 1
ATOM 1513 N N . VAL A 1 201 ? -1.332 13.337 -12.289 1.00 62.25 201 VAL A N 1
ATOM 1514 C CA . VAL A 1 201 ? -2.346 12.783 -13.207 1.00 62.25 201 VAL A CA 1
ATOM 1515 C C . VAL A 1 201 ? -1.908 13.007 -14.663 1.00 62.25 201 VAL A C 1
ATOM 1517 O O . VAL A 1 201 ? -2.008 14.115 -15.190 1.00 62.25 201 VAL A O 1
ATOM 1520 N N . GLU A 1 202 ? -1.454 11.942 -15.322 1.00 54.09 202 GLU A N 1
ATOM 1521 C CA . GLU A 1 202 ? -0.842 12.004 -16.656 1.00 54.09 202 GLU A CA 1
ATOM 1522 C C . GLU A 1 202 ? -1.853 12.312 -17.778 1.00 54.09 202 GLU A C 1
ATOM 1524 O O . GLU A 1 202 ? -1.479 12.640 -18.906 1.00 54.09 202 GLU A O 1
ATOM 1529 N N . ARG A 1 203 ? -3.161 12.253 -17.481 1.00 49.62 203 ARG A N 1
ATOM 1530 C CA . ARG A 1 203 ? -4.238 12.663 -18.393 1.00 49.62 203 ARG A CA 1
ATOM 1531 C C . ARG A 1 203 ? -5.079 13.792 -17.807 1.00 49.62 203 ARG A C 1
ATOM 1533 O O . ARG A 1 203 ? -5.753 13.649 -16.797 1.00 49.62 203 ARG A O 1
ATOM 1540 N N . THR A 1 204 ? -5.112 14.911 -18.519 1.00 47.94 204 THR A N 1
ATOM 1541 C CA . THR A 1 204 ? -5.766 16.163 -18.107 1.00 47.94 204 THR A CA 1
ATOM 1542 C C . THR A 1 204 ? -7.280 16.216 -18.348 1.00 47.94 204 THR A C 1
ATOM 1544 O O . THR A 1 204 ? -7.889 17.269 -18.150 1.00 47.94 204 THR A O 1
ATOM 1547 N N . ASP A 1 205 ? -7.920 15.121 -18.776 1.00 52.66 205 ASP A N 1
ATOM 1548 C CA . ASP A 1 205 ? -9.374 15.105 -18.951 1.00 52.66 205 ASP A CA 1
ATOM 1549 C C . ASP A 1 205 ? -10.103 14.799 -17.628 1.00 52.66 205 ASP A C 1
ATOM 1551 O O . ASP A 1 205 ? -9.648 14.027 -16.789 1.00 52.66 205 ASP A O 1
ATOM 1555 N N . THR A 1 206 ? -11.271 15.412 -17.425 1.00 46.44 206 THR A N 1
ATOM 1556 C CA . THR A 1 206 ? -12.090 15.279 -16.202 1.00 46.44 206 THR A CA 1
ATOM 1557 C C . THR A 1 206 ? -12.711 13.888 -16.016 1.00 46.44 206 THR A C 1
ATOM 1559 O O . THR A 1 206 ? -13.503 13.683 -15.099 1.00 46.44 206 THR A O 1
ATOM 1562 N N . THR A 1 207 ? -12.414 12.955 -16.919 1.00 52.19 207 THR A N 1
ATOM 1563 C CA . THR A 1 207 ? -12.849 11.553 -16.900 1.00 52.19 207 THR A CA 1
ATOM 1564 C C . THR A 1 207 ? -11.716 10.594 -16.549 1.00 52.19 207 THR A C 1
ATOM 1566 O O . THR A 1 207 ? -11.968 9.405 -16.355 1.00 52.19 207 THR A O 1
ATOM 1569 N N . SER A 1 208 ? -10.482 11.093 -16.461 1.00 56.66 208 SER A N 1
ATOM 1570 C CA . SER A 1 208 ? -9.307 10.282 -16.195 1.00 56.66 208 SER A CA 1
ATOM 1571 C C . SER A 1 208 ? -9.227 9.936 -14.711 1.00 56.66 208 SER A C 1
ATOM 1573 O O . SER A 1 208 ? -9.536 10.782 -13.864 1.00 56.66 208 SER A O 1
ATOM 1575 N N . PRO A 1 209 ? -8.857 8.688 -14.375 1.00 64.12 209 PRO A N 1
ATOM 1576 C CA . PRO A 1 209 ? -8.640 8.299 -12.990 1.00 64.12 209 PRO A CA 1
ATOM 1577 C C . PRO A 1 209 ? -7.635 9.253 -12.337 1.00 64.12 209 PRO A C 1
ATOM 1579 O O . PRO A 1 209 ? -6.572 9.516 -12.887 1.00 64.12 209 PRO A O 1
ATOM 1582 N N . GLN A 1 210 ? -8.006 9.798 -11.180 1.00 76.12 210 GLN A N 1
ATOM 1583 C CA . GLN A 1 210 ? -7.139 10.658 -10.376 1.00 76.12 210 GLN A CA 1
ATOM 1584 C C . GLN A 1 210 ? -6.374 9.818 -9.359 1.00 76.12 210 GLN A C 1
ATOM 1586 O O . GLN A 1 210 ? -6.936 8.856 -8.827 1.00 76.12 210 GLN A O 1
ATOM 1591 N N . ASN A 1 211 ? -5.149 10.222 -9.027 1.00 84.31 211 ASN A N 1
ATOM 1592 C CA . ASN A 1 211 ? -4.373 9.572 -7.976 1.00 84.31 211 ASN A CA 1
ATOM 1593 C C . ASN A 1 211 ? -5.006 9.918 -6.622 1.00 84.31 211 ASN A C 1
ATOM 1595 O O . ASN A 1 211 ? -4.850 11.019 -6.086 1.00 84.31 211 ASN A O 1
ATOM 1599 N N . LEU A 1 212 ? -5.799 8.990 -6.096 1.00 89.19 212 LEU A N 1
ATOM 1600 C CA . LEU A 1 212 ? -6.656 9.202 -4.937 1.00 89.19 212 LEU A CA 1
ATOM 1601 C C . LEU A 1 212 ? -6.534 8.033 -3.976 1.00 89.19 212 LEU A C 1
ATOM 1603 O O . LEU A 1 212 ? -6.423 6.879 -4.376 1.00 89.19 212 LEU A O 1
ATOM 1607 N N . ILE A 1 213 ? -6.633 8.357 -2.698 1.00 92.62 213 ILE A N 1
ATOM 1608 C CA . ILE A 1 213 ? -6.797 7.398 -1.620 1.00 92.62 213 ILE A CA 1
ATOM 1609 C C . ILE A 1 213 ? -8.246 7.503 -1.166 1.00 92.62 213 ILE A C 1
ATOM 1611 O O . ILE A 1 213 ? -8.677 8.590 -0.771 1.00 92.62 213 ILE A O 1
ATOM 1615 N N . TYR A 1 214 ? -8.986 6.403 -1.221 1.00 93.50 214 TYR A N 1
ATOM 1616 C CA . TYR A 1 214 ? -10.346 6.302 -0.707 1.00 93.50 214 TYR A CA 1
ATOM 1617 C C . TYR A 1 214 ? -10.351 5.548 0.617 1.00 93.50 214 TYR A C 1
ATOM 1619 O O . TYR A 1 214 ? -9.690 4.522 0.770 1.00 93.50 214 TYR A O 1
ATOM 1627 N N . PHE A 1 215 ? -11.140 6.050 1.558 1.00 94.81 215 PHE A N 1
ATOM 1628 C CA . PHE A 1 215 ? -11.347 5.460 2.872 1.00 94.81 215 PHE A CA 1
ATOM 1629 C C . PHE A 1 215 ? -12.809 5.068 3.004 1.00 94.81 215 PHE A C 1
ATOM 1631 O O . PHE A 1 215 ? -13.696 5.867 2.700 1.00 94.81 215 PHE A O 1
ATOM 1638 N N . PHE A 1 216 ? -13.052 3.861 3.493 1.00 95.31 216 PHE A N 1
ATOM 1639 C CA . PHE A 1 216 ? -14.374 3.368 3.854 1.00 95.31 216 PHE A CA 1
ATOM 1640 C C . PHE A 1 216 ? -14.422 3.181 5.357 1.00 95.31 216 PHE A C 1
ATOM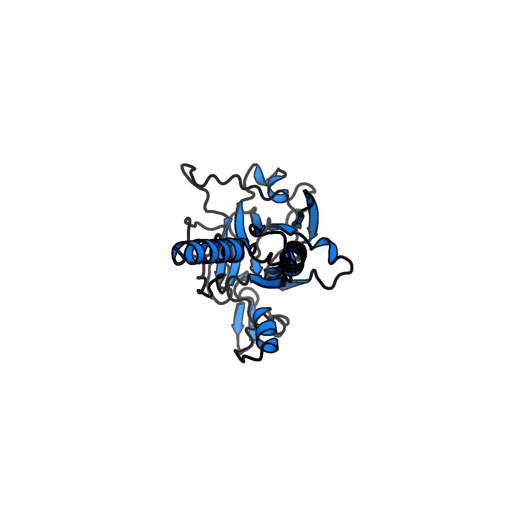 1642 O O . PHE A 1 216 ? -13.518 2.569 5.924 1.00 95.31 216 PHE A O 1
ATOM 1649 N N . TYR A 1 217 ? -15.457 3.711 5.996 1.00 94.94 217 TYR A N 1
ATOM 1650 C CA . TYR A 1 217 ? -15.543 3.752 7.449 1.00 94.94 217 TYR A CA 1
ATOM 1651 C C . TYR A 1 217 ? -16.567 2.754 7.987 1.00 94.94 217 TYR A C 1
ATOM 1653 O O . TYR A 1 217 ? -17.506 2.346 7.300 1.00 94.94 217 TYR A O 1
ATOM 1661 N N . ALA A 1 218 ? -16.419 2.394 9.261 1.00 93.62 218 ALA A N 1
ATOM 1662 C CA . ALA A 1 218 ? -17.322 1.471 9.949 1.00 93.62 218 ALA A CA 1
ATOM 1663 C C . ALA A 1 218 ? -18.790 1.949 10.008 1.00 93.62 218 ALA A C 1
ATOM 1665 O O . ALA A 1 218 ? -19.694 1.132 10.178 1.00 93.62 218 ALA A O 1
ATOM 1666 N N . ASP A 1 219 ? -19.044 3.254 9.861 1.00 93.19 219 ASP A N 1
ATOM 1667 C CA . ASP A 1 219 ? -20.393 3.832 9.812 1.00 93.19 219 ASP A CA 1
ATOM 1668 C C . ASP A 1 219 ? -21.049 3.766 8.415 1.00 93.19 219 ASP A C 1
ATOM 1670 O O . ASP A 1 219 ? -22.190 4.199 8.242 1.00 93.19 219 ASP A O 1
ATOM 1674 N N . GLY A 1 220 ? -20.346 3.199 7.428 1.00 92.31 220 GLY A N 1
ATOM 1675 C CA . GLY A 1 220 ? -20.799 3.054 6.047 1.00 92.31 220 GLY A CA 1
ATOM 1676 C C . GLY A 1 220 ? -20.569 4.286 5.171 1.00 92.31 220 GLY A C 1
ATOM 1677 O O . GLY A 1 220 ? -20.939 4.262 3.996 1.00 92.31 220 GLY A O 1
ATOM 1678 N N . THR A 1 221 ? -19.976 5.356 5.703 1.00 93.62 221 THR A N 1
ATOM 1679 C CA . THR A 1 221 ? -19.567 6.512 4.901 1.00 93.62 221 THR A CA 1
ATOM 1680 C C . THR A 1 221 ? -18.215 6.270 4.222 1.00 93.62 221 THR A C 1
ATOM 1682 O O . THR A 1 221 ? -17.509 5.299 4.509 1.00 93.62 221 THR A O 1
ATOM 1685 N N . SER A 1 222 ? -17.848 7.156 3.295 1.00 93.06 222 SER A N 1
ATOM 1686 C CA . SER A 1 222 ? -16.558 7.120 2.608 1.00 93.06 222 SER A CA 1
ATOM 1687 C C . SER A 1 222 ? -15.973 8.518 2.438 1.00 93.06 222 SER A C 1
ATOM 1689 O O . SER A 1 222 ? -16.713 9.488 2.258 1.00 93.06 222 SER A O 1
ATOM 1691 N N . GLY A 1 223 ? -14.649 8.607 2.436 1.00 90.94 223 GLY A N 1
ATOM 1692 C CA . GLY A 1 223 ? -13.887 9.834 2.217 1.00 90.94 223 GLY A CA 1
ATOM 1693 C C . GLY A 1 223 ? -12.766 9.613 1.209 1.00 90.94 223 GLY A C 1
ATOM 1694 O O . GLY A 1 223 ? -12.463 8.479 0.842 1.00 90.94 223 GLY A O 1
ATOM 1695 N N . SER A 1 224 ? -12.137 10.693 0.751 1.00 91.31 224 SER A N 1
ATOM 1696 C CA . SER A 1 224 ? -10.984 10.589 -0.143 1.00 91.31 224 SER A CA 1
ATOM 1697 C C . SER A 1 224 ? -9.989 11.725 0.042 1.00 91.31 224 SER A C 1
ATOM 1699 O O . SER A 1 224 ? -10.367 12.843 0.393 1.00 91.31 224 SER A O 1
ATOM 1701 N N . THR A 1 225 ? -8.727 11.465 -0.279 1.00 90.06 225 THR A N 1
ATOM 1702 C CA . THR A 1 225 ? -7.669 12.479 -0.347 1.00 90.06 225 THR A CA 1
ATOM 1703 C C . THR A 1 225 ? -6.742 12.207 -1.526 1.00 90.06 225 THR A C 1
ATOM 1705 O O . THR A 1 225 ? -6.707 11.099 -2.047 1.00 90.06 225 THR A O 1
ATOM 1708 N N . GLN A 1 226 ? -5.985 13.217 -1.950 1.00 88.69 226 GLN A N 1
ATOM 1709 C CA . GLN A 1 226 ? -5.008 13.072 -3.032 1.00 88.69 226 GLN A CA 1
ATOM 1710 C C . GLN A 1 226 ? -3.855 12.161 -2.605 1.00 88.69 226 GLN A C 1
ATOM 1712 O O . GLN A 1 226 ? -3.383 12.251 -1.469 1.00 88.69 226 GLN A O 1
ATOM 1717 N N . VAL A 1 227 ? -3.383 11.316 -3.510 1.00 88.69 227 VAL A N 1
ATOM 1718 C CA . VAL A 1 227 ? -2.057 10.701 -3.386 1.00 88.69 227 VAL A CA 1
ATOM 1719 C C . VAL A 1 227 ? -0.992 11.802 -3.479 1.00 88.69 227 VAL A C 1
ATOM 1721 O O . VAL A 1 227 ? -1.225 12.844 -4.097 1.00 88.69 227 VAL A O 1
ATOM 1724 N N . LEU A 1 228 ? 0.153 11.614 -2.819 1.00 85.69 228 LEU A N 1
ATOM 1725 C CA . LEU A 1 228 ? 1.305 12.482 -3.053 1.00 85.69 228 LEU A CA 1
ATOM 1726 C C . LEU A 1 228 ? 2.003 12.017 -4.327 1.00 85.69 228 LEU A C 1
ATOM 1728 O O . LEU A 1 228 ? 2.317 10.839 -4.443 1.00 85.69 228 LEU A O 1
ATOM 1732 N N . ALA A 1 229 ? 2.224 12.944 -5.251 1.00 85.00 229 ALA A N 1
ATOM 1733 C CA . ALA A 1 229 ? 2.987 12.716 -6.468 1.00 85.00 229 ALA A CA 1
ATOM 1734 C C . ALA A 1 229 ? 4.343 13.411 -6.304 1.00 85.00 229 ALA A C 1
ATOM 1736 O O . ALA A 1 229 ? 4.438 14.602 -6.619 1.00 85.00 229 ALA A O 1
ATOM 1737 N N . PRO A 1 230 ? 5.334 12.753 -5.675 1.00 75.88 230 PRO A N 1
ATOM 1738 C CA . PRO A 1 230 ? 6.641 13.355 -5.488 1.00 75.88 230 PRO A CA 1
ATOM 1739 C C . PRO A 1 230 ? 7.353 13.564 -6.834 1.00 75.88 230 PRO A C 1
ATOM 1741 O O . PRO A 1 230 ? 8.137 14.492 -6.941 1.00 75.88 230 PRO A O 1
ATOM 1744 N N . GLY A 1 231 ? 7.000 12.804 -7.876 1.00 74.94 231 GLY A N 1
ATOM 1745 C CA . GLY A 1 231 ? 7.634 12.869 -9.189 1.00 74.94 231 GLY A CA 1
ATOM 1746 C C . GLY A 1 231 ? 8.705 11.796 -9.382 1.00 74.94 231 GLY A C 1
ATOM 1747 O O . GLY A 1 231 ? 8.885 10.923 -8.529 1.00 74.94 231 GLY A O 1
ATOM 1748 N N . ASN A 1 232 ? 9.381 11.893 -10.522 1.00 74.62 232 ASN A N 1
ATOM 1749 C CA . ASN A 1 232 ? 10.245 10.865 -11.084 1.00 74.62 232 ASN A CA 1
ATOM 1750 C C . ASN A 1 232 ? 11.416 10.554 -10.162 1.00 74.62 232 ASN A C 1
ATOM 1752 O O . ASN A 1 232 ? 12.221 11.438 -9.855 1.00 74.62 232 ASN A O 1
ATOM 1756 N N . ASN A 1 233 ? 11.530 9.298 -9.748 1.00 71.62 233 ASN A N 1
ATOM 1757 C CA . ASN A 1 233 ? 12.489 8.844 -8.753 1.00 71.62 233 ASN A CA 1
ATOM 1758 C C . ASN A 1 233 ? 12.435 9.694 -7.475 1.00 71.62 233 ASN A C 1
ATOM 1760 O O . ASN A 1 233 ? 13.478 9.985 -6.898 1.00 71.62 233 ASN A O 1
ATOM 1764 N N . GLU A 1 234 ? 11.262 10.154 -7.041 1.00 75.38 234 GLU A N 1
ATOM 1765 C CA . GLU A 1 234 ? 11.118 10.915 -5.801 1.00 75.38 234 GLU A CA 1
ATOM 1766 C C . GLU A 1 234 ? 10.258 10.174 -4.764 1.00 75.38 234 GLU A C 1
ATOM 1768 O O . GLU A 1 234 ? 9.606 9.168 -5.035 1.00 75.38 234 GLU A O 1
ATOM 1773 N N . TYR A 1 235 ? 10.294 10.649 -3.513 1.00 79.25 235 TYR A N 1
ATOM 1774 C CA . TYR A 1 235 ? 9.622 10.025 -2.373 1.00 79.25 235 TYR A CA 1
ATOM 1775 C C . TYR A 1 235 ? 8.841 11.063 -1.588 1.00 79.25 235 TYR A C 1
ATOM 1777 O O . TYR A 1 235 ? 9.331 12.164 -1.337 1.00 79.25 235 TYR A O 1
ATOM 1785 N N . ALA A 1 236 ? 7.668 10.675 -1.097 1.00 79.19 236 ALA A N 1
ATOM 1786 C CA . ALA A 1 236 ? 6.958 11.460 -0.104 1.00 79.19 236 ALA A CA 1
ATOM 1787 C C . ALA A 1 236 ? 6.180 10.590 0.884 1.00 79.19 236 ALA A C 1
ATOM 1789 O O . ALA A 1 236 ? 5.525 9.616 0.518 1.00 79.19 236 ALA A O 1
ATOM 1790 N N . ARG A 1 237 ? 6.172 11.018 2.150 1.00 84.19 237 ARG A N 1
ATOM 1791 C CA . ARG A 1 237 ? 5.308 10.463 3.198 1.00 84.19 237 ARG A CA 1
ATOM 1792 C C . ARG A 1 237 ? 4.061 11.309 3.357 1.00 84.19 237 ARG A C 1
ATOM 1794 O O . ARG A 1 237 ? 4.147 12.509 3.627 1.00 84.19 237 ARG A O 1
ATOM 1801 N N . LYS A 1 238 ? 2.897 10.669 3.307 1.00 86.19 238 LYS A N 1
ATOM 1802 C CA . LYS A 1 238 ? 1.644 11.283 3.736 1.00 86.19 238 LYS A CA 1
ATOM 1803 C C . LYS A 1 238 ? 1.351 10.908 5.181 1.00 86.19 238 LYS A C 1
ATOM 1805 O O . LYS A 1 238 ? 0.981 9.777 5.464 1.00 86.19 238 LYS A O 1
ATOM 1810 N N . ASP A 1 239 ? 1.515 11.867 6.087 1.00 84.56 239 ASP A N 1
ATOM 1811 C CA . ASP A 1 239 ? 1.118 11.736 7.491 1.00 84.56 239 ASP A CA 1
ATOM 1812 C C . ASP A 1 239 ? -0.345 12.169 7.674 1.00 84.56 239 ASP A C 1
ATOM 1814 O O . ASP A 1 239 ? -0.745 13.270 7.286 1.00 84.56 239 ASP A O 1
ATOM 1818 N N . PHE A 1 240 ? -1.150 11.285 8.258 1.00 83.56 240 PHE A N 1
ATOM 1819 C CA . PHE A 1 240 ? -2.571 11.499 8.517 1.00 83.56 240 PHE A CA 1
ATOM 1820 C C . PHE A 1 240 ? -2.843 11.982 9.951 1.00 83.56 240 PHE A C 1
ATOM 1822 O O . PHE A 1 240 ? -3.893 12.574 10.211 1.00 83.56 240 PHE A O 1
ATOM 1829 N N . VAL A 1 241 ? -1.892 11.796 10.875 1.00 71.88 241 VAL A N 1
ATOM 1830 C CA . VAL A 1 241 ? -2.053 12.057 12.317 1.00 71.88 241 VAL A CA 1
ATOM 1831 C C . VAL A 1 241 ? -1.767 13.513 12.683 1.00 71.88 241 VAL A C 1
ATOM 1833 O O . VAL A 1 241 ? -2.364 14.041 13.620 1.00 71.88 241 VAL A O 1
ATOM 1836 N N . SER A 1 242 ? -0.876 14.190 11.956 1.00 63.62 242 SER A N 1
ATOM 1837 C CA . SER A 1 242 ? -0.464 15.572 12.262 1.00 63.62 242 SER A CA 1
ATOM 1838 C C . SER A 1 242 ? -1.432 16.657 11.773 1.00 63.62 242 SER A C 1
ATOM 1840 O O . SER A 1 242 ? -1.185 17.847 11.978 1.00 63.62 242 SER A O 1
ATOM 1842 N N . THR A 1 243 ? -2.551 16.275 11.156 1.00 60.09 243 THR A N 1
ATOM 1843 C CA . THR A 1 243 ? -3.512 17.226 10.587 1.00 60.09 243 THR A CA 1
ATOM 1844 C C . THR A 1 243 ? -4.693 17.475 11.528 1.00 60.09 243 THR A C 1
ATOM 1846 O O . THR A 1 243 ? -5.137 16.586 12.250 1.00 60.09 243 THR A O 1
ATOM 1849 N N . GLU A 1 244 ? -5.288 18.671 11.462 1.00 58.59 244 GLU A N 1
ATOM 1850 C CA . GLU A 1 244 ? -6.577 18.999 12.110 1.00 58.59 244 GLU A CA 1
ATOM 1851 C C . GLU A 1 244 ? -7.725 18.062 11.658 1.00 58.59 244 GLU A C 1
ATOM 1853 O O . GLU A 1 244 ? -8.811 18.048 12.232 1.00 58.59 244 GLU A O 1
ATOM 1858 N N . LEU A 1 245 ? -7.457 17.236 10.642 1.00 67.25 245 LEU A N 1
ATOM 1859 C CA . LEU A 1 245 ? -8.345 16.265 10.026 1.00 67.25 245 LEU A CA 1
ATOM 1860 C C . LEU A 1 245 ? -8.043 14.816 10.441 1.00 67.25 245 LEU A C 1
ATOM 1862 O O . LEU A 1 245 ? -8.568 13.905 9.811 1.00 67.25 245 LEU A O 1
ATOM 1866 N N . ALA A 1 246 ? -7.243 14.573 11.487 1.00 72.44 246 ALA A N 1
ATOM 1867 C CA . ALA A 1 246 ? -6.889 13.219 11.937 1.00 72.44 246 ALA A CA 1
ATOM 1868 C C . ALA A 1 246 ? -8.112 12.316 12.191 1.00 72.44 246 ALA A C 1
ATOM 1870 O O . ALA A 1 246 ? -8.058 11.112 11.956 1.00 72.44 246 ALA A O 1
ATOM 1871 N N . SER A 1 247 ? -9.248 12.890 12.606 1.00 76.50 247 SER A N 1
ATOM 1872 C CA . SER A 1 247 ? -10.507 12.154 12.779 1.00 76.50 247 SER A CA 1
ATOM 1873 C C . SER A 1 247 ? -11.058 11.557 11.477 1.00 76.50 247 SER A C 1
ATOM 1875 O O . SER A 1 247 ? -11.754 10.546 11.541 1.00 76.50 247 SER A O 1
ATOM 1877 N N . LEU A 1 248 ? -10.719 12.121 10.310 1.00 79.75 248 LEU A N 1
ATOM 1878 C CA . LEU A 1 248 ? -11.111 11.606 8.992 1.00 79.75 248 LEU A CA 1
ATOM 1879 C C . LEU A 1 248 ? -10.366 10.327 8.599 1.00 79.75 248 LEU A C 1
ATOM 1881 O O . LEU A 1 248 ? -10.710 9.719 7.592 1.00 79.75 248 LEU A O 1
ATOM 1885 N N . TYR A 1 249 ? -9.354 9.911 9.354 1.00 87.69 249 TYR A N 1
ATOM 1886 C CA . TYR A 1 249 ? -8.560 8.719 9.050 1.00 87.69 249 TYR A CA 1
ATOM 1887 C C . TYR A 1 249 ? -8.690 7.658 10.148 1.00 87.69 249 TYR A C 1
ATOM 1889 O O . TYR A 1 249 ? -7.853 6.768 10.261 1.00 87.69 249 TYR A O 1
ATOM 1897 N N . THR A 1 250 ? -9.754 7.755 10.952 1.00 91.00 250 THR A N 1
ATOM 1898 C CA . THR A 1 250 ? -10.095 6.803 12.017 1.00 91.00 250 THR A CA 1
ATOM 1899 C C . THR A 1 250 ? -11.249 5.901 11.608 1.00 91.00 250 THR A C 1
ATOM 1901 O O . THR A 1 250 ? -12.065 6.267 10.763 1.00 91.00 250 THR A O 1
ATOM 1904 N N . ASN A 1 251 ? -11.352 4.738 12.247 1.00 92.56 251 ASN A N 1
ATOM 1905 C CA . ASN A 1 251 ? -12.412 3.754 12.007 1.00 92.56 251 ASN A CA 1
ATOM 1906 C C . ASN A 1 251 ? -12.532 3.262 10.545 1.00 92.56 251 ASN A C 1
ATOM 1908 O O . ASN A 1 251 ? -13.638 2.994 10.065 1.00 92.56 251 ASN A O 1
ATOM 1912 N N . VAL A 1 252 ? -11.409 3.149 9.837 1.00 95.06 252 VAL A N 1
ATOM 1913 C CA . VAL A 1 252 ? -11.335 2.707 8.440 1.00 95.06 252 VAL A CA 1
ATOM 1914 C C . VAL A 1 252 ? -11.428 1.183 8.365 1.00 95.06 252 VAL A C 1
ATOM 1916 O O . VAL A 1 252 ? -10.665 0.482 9.019 1.00 95.06 252 VAL A O 1
ATOM 1919 N N . THR A 1 253 ? -12.354 0.660 7.565 1.00 96.06 253 THR A N 1
ATOM 1920 C CA . THR A 1 253 ? -12.549 -0.780 7.303 1.00 96.06 253 THR A CA 1
ATOM 1921 C C . THR A 1 253 ? -11.969 -1.223 5.965 1.00 96.06 253 THR A C 1
ATOM 1923 O O . THR A 1 253 ? -11.623 -2.390 5.806 1.00 96.06 253 THR A O 1
ATOM 1926 N N . LYS A 1 254 ? -11.826 -0.294 5.015 1.00 96.06 254 LYS A N 1
ATOM 1927 C CA . LYS A 1 254 ? -11.163 -0.525 3.731 1.00 96.06 254 LYS A CA 1
ATOM 1928 C C . LYS A 1 254 ? -10.432 0.732 3.270 1.00 96.06 254 LYS A C 1
ATOM 1930 O O . LYS A 1 254 ? -10.962 1.841 3.375 1.00 96.06 254 LYS A O 1
ATOM 1935 N N . LEU A 1 255 ? -9.239 0.535 2.721 1.00 96.38 255 LEU A N 1
ATOM 1936 C CA . LEU A 1 255 ? -8.430 1.554 2.061 1.00 96.38 255 LEU A CA 1
ATOM 1937 C C . LEU A 1 255 ? -8.267 1.177 0.588 1.00 96.38 255 LEU A C 1
ATOM 1939 O O . LEU A 1 255 ? -7.900 0.046 0.283 1.00 96.38 255 LEU A O 1
ATOM 1943 N N . VAL A 1 256 ? -8.508 2.117 -0.322 1.00 94.00 256 VAL A N 1
ATOM 1944 C CA . VAL A 1 256 ? -8.227 1.934 -1.752 1.00 94.00 256 VAL A CA 1
ATOM 1945 C C . VAL A 1 256 ? -7.234 2.992 -2.195 1.00 94.00 256 VAL A C 1
ATOM 1947 O O . VAL A 1 256 ? -7.506 4.182 -2.051 1.00 94.00 256 VAL A O 1
ATOM 1950 N N . VAL A 1 257 ? -6.090 2.576 -2.730 1.00 93.12 257 VAL A N 1
ATOM 1951 C CA . VAL A 1 257 ? -5.048 3.478 -3.236 1.00 93.12 257 VAL A CA 1
ATOM 1952 C C . VAL A 1 257 ? -5.051 3.383 -4.754 1.00 93.12 257 VAL A C 1
ATOM 1954 O O . VAL A 1 257 ? -4.581 2.400 -5.317 1.00 93.12 257 VAL A O 1
ATOM 1957 N N . ASN A 1 258 ? -5.631 4.382 -5.414 1.00 88.75 258 ASN A N 1
ATOM 1958 C CA . ASN A 1 258 ? -5.749 4.431 -6.865 1.00 88.75 258 ASN A CA 1
ATOM 1959 C C . ASN A 1 258 ? -4.512 5.094 -7.478 1.00 88.75 258 ASN A C 1
ATOM 1961 O O . ASN A 1 258 ? -4.324 6.301 -7.309 1.00 88.75 258 ASN A O 1
ATOM 1965 N N . LEU A 1 259 ? -3.722 4.297 -8.201 1.00 85.81 259 LEU A N 1
ATOM 1966 C CA . LEU A 1 259 ? -2.496 4.673 -8.908 1.00 85.81 259 LEU A CA 1
ATOM 1967 C C . LEU A 1 259 ? -2.644 4.271 -10.387 1.00 85.81 259 LEU A C 1
ATOM 1969 O O . LEU A 1 259 ? -2.249 3.184 -10.796 1.00 85.81 259 LEU A O 1
ATOM 1973 N N . PRO A 1 260 ? -3.308 5.108 -11.199 1.00 79.00 260 PRO A N 1
ATOM 1974 C CA . PRO A 1 260 ? -3.498 4.841 -12.622 1.00 79.00 260 PRO A CA 1
ATOM 1975 C C . PRO A 1 260 ? -2.228 4.989 -13.477 1.00 79.00 260 PRO A C 1
ATOM 1977 O O . PRO A 1 260 ? -2.271 4.602 -14.646 1.00 79.00 260 PRO A O 1
ATOM 1980 N N . GLY A 1 261 ? -1.165 5.592 -12.938 1.00 79.81 261 GLY A N 1
ATOM 1981 C CA . GLY A 1 261 ? 0.187 5.596 -13.510 1.00 79.81 261 GLY A CA 1
ATOM 1982 C C . GLY A 1 261 ? 1.122 4.675 -12.718 1.00 79.81 261 GLY A C 1
ATOM 1983 O O . GLY A 1 261 ? 0.644 3.955 -11.839 1.00 79.81 261 GLY A O 1
ATOM 1984 N N . SER A 1 262 ? 2.420 4.738 -13.015 1.00 82.75 262 SER A N 1
ATOM 1985 C CA . SER A 1 262 ? 3.470 4.056 -12.252 1.00 82.75 262 SER A CA 1
ATOM 1986 C C . SER A 1 262 ? 3.646 4.670 -10.857 1.00 82.75 262 SER A C 1
ATOM 1988 O O . SER A 1 262 ? 3.120 5.749 -10.534 1.00 82.75 262 SER A O 1
ATOM 1990 N N . GLY A 1 263 ? 4.321 3.917 -10.005 1.00 88.62 263 GLY A N 1
ATOM 1991 C CA . GLY A 1 263 ? 4.726 4.271 -8.664 1.00 88.62 263 GLY A CA 1
ATOM 1992 C C . GLY A 1 263 ? 4.496 3.141 -7.663 1.00 88.62 263 GLY A C 1
ATOM 1993 O O . GLY A 1 263 ? 3.645 2.255 -7.810 1.00 88.62 263 GLY A O 1
ATOM 1994 N N . ALA A 1 264 ? 5.203 3.248 -6.543 1.00 90.94 264 ALA A N 1
ATOM 1995 C CA . ALA A 1 264 ? 5.152 2.286 -5.454 1.00 90.94 264 ALA A CA 1
ATOM 1996 C C . ALA A 1 264 ? 4.631 2.905 -4.155 1.00 90.94 264 ALA A C 1
ATOM 1998 O O . ALA A 1 264 ? 4.719 4.116 -3.918 1.00 90.94 264 ALA A O 1
ATOM 1999 N N . ILE A 1 265 ? 4.147 2.047 -3.256 1.00 93.38 265 ILE A N 1
ATOM 2000 C CA . ILE A 1 265 ? 3.815 2.426 -1.880 1.00 93.38 265 ILE A CA 1
ATOM 2001 C C . ILE A 1 265 ? 4.581 1.601 -0.855 1.00 93.38 265 ILE A C 1
ATOM 2003 O O . ILE A 1 265 ? 4.922 0.444 -1.085 1.00 93.38 265 ILE A O 1
ATOM 2007 N N . ASN A 1 266 ? 4.837 2.187 0.310 1.00 90.38 266 ASN A N 1
ATOM 2008 C CA . ASN A 1 266 ? 5.471 1.487 1.425 1.00 90.38 266 ASN A CA 1
ATOM 2009 C C . ASN A 1 266 ? 4.981 2.015 2.782 1.00 90.38 266 ASN A C 1
ATOM 2011 O O . ASN A 1 266 ? 4.277 3.022 2.844 1.00 90.38 266 ASN A O 1
ATOM 2015 N N . ASN A 1 267 ? 5.362 1.347 3.871 1.00 87.06 267 ASN A N 1
ATOM 2016 C CA . ASN A 1 267 ? 5.095 1.729 5.254 1.00 87.06 267 ASN A CA 1
ATOM 2017 C C . ASN A 1 267 ? 3.647 2.187 5.465 1.00 87.06 267 ASN A C 1
ATOM 2019 O O . ASN A 1 267 ? 3.416 3.278 5.984 1.00 87.06 267 ASN A O 1
ATOM 2023 N N . LEU A 1 268 ? 2.662 1.373 5.077 1.00 92.81 268 LEU A N 1
ATOM 2024 C CA . LEU A 1 268 ? 1.295 1.628 5.524 1.00 92.81 268 LEU A CA 1
ATOM 2025 C C . 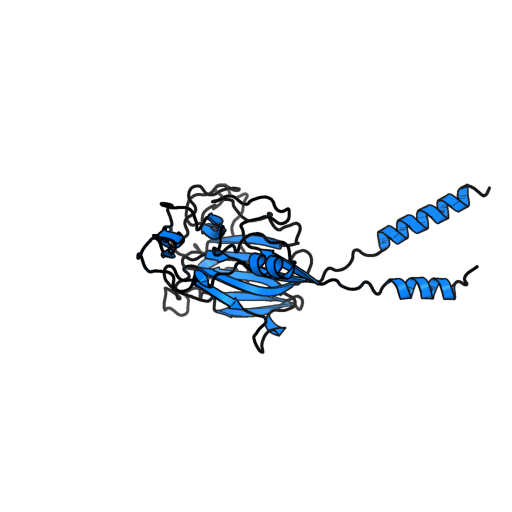LEU A 1 268 ? 1.248 1.354 7.028 1.00 92.81 268 LEU A C 1
ATOM 2027 O O . LEU A 1 268 ? 1.371 0.208 7.470 1.00 92.81 268 LEU A O 1
ATOM 2031 N N . ILE A 1 269 ? 1.070 2.404 7.824 1.00 89.50 269 ILE A N 1
ATOM 2032 C CA . ILE A 1 269 ? 0.968 2.261 9.274 1.00 89.50 269 ILE A CA 1
ATOM 2033 C C . ILE A 1 269 ? -0.472 2.400 9.696 1.00 89.50 269 ILE A C 1
ATOM 2035 O O . ILE A 1 269 ? -1.128 3.413 9.439 1.00 89.50 269 ILE A O 1
ATOM 2039 N N . VAL A 1 270 ? -0.922 1.397 10.436 1.00 91.44 270 VAL A N 1
ATOM 2040 C CA . VAL A 1 270 ? -2.265 1.361 10.985 1.00 91.44 270 VAL A CA 1
ATOM 2041 C C . VAL A 1 270 ? -2.225 1.144 12.485 1.00 91.44 270 VAL A C 1
ATOM 2043 O O . VAL A 1 270 ? -1.351 0.467 13.029 1.00 91.44 270 VAL A O 1
ATOM 2046 N N . LYS A 1 271 ? -3.197 1.723 13.174 1.00 90.19 271 LYS A N 1
ATOM 2047 C CA . LYS A 1 271 ? -3.450 1.471 14.584 1.00 90.19 271 LYS A CA 1
ATOM 2048 C C . LYS A 1 271 ? -4.747 0.688 14.696 1.00 90.19 271 LYS A C 1
ATOM 2050 O O . LYS A 1 271 ? -5.828 1.234 14.496 1.00 90.19 271 LYS A O 1
ATOM 2055 N N . ALA A 1 272 ? -4.625 -0.589 15.028 1.00 86.69 272 ALA A N 1
ATOM 2056 C CA . ALA A 1 272 ? -5.762 -1.456 15.280 1.00 86.69 272 ALA A CA 1
ATOM 2057 C C . ALA A 1 272 ? -6.182 -1.353 16.749 1.00 86.69 272 ALA A C 1
ATOM 2059 O O . ALA A 1 272 ? -5.339 -1.289 17.650 1.00 86.69 272 ALA A O 1
ATOM 2060 N N . THR A 1 273 ? -7.490 -1.348 16.999 1.00 77.69 273 THR A N 1
ATOM 2061 C CA . THR A 1 273 ? -8.016 -1.574 18.348 1.00 77.69 273 THR A CA 1
ATOM 2062 C C . THR A 1 273 ? -8.195 -3.071 18.540 1.00 77.69 273 THR A C 1
ATOM 2064 O O . THR A 1 273 ? -9.037 -3.686 17.898 1.00 77.69 273 THR A O 1
ATOM 2067 N N . GLU A 1 274 ? -7.390 -3.683 19.407 1.00 66.38 274 GLU A N 1
ATOM 2068 C CA . GLU A 1 274 ? -7.581 -5.090 19.735 1.00 66.38 274 GLU A CA 1
ATOM 2069 C C . GLU A 1 274 ? -8.817 -5.206 20.619 1.00 66.38 274 GLU A C 1
ATOM 2071 O O . GLU A 1 274 ? -8.848 -4.717 21.754 1.00 66.38 274 GLU A O 1
ATOM 2076 N N . VAL A 1 275 ? -9.853 -5.851 20.088 1.00 58.16 275 VAL A N 1
ATOM 2077 C CA . VAL A 1 275 ? -10.979 -6.306 20.895 1.00 58.16 275 VAL A CA 1
ATOM 2078 C C . VAL A 1 275 ? -10.498 -7.552 21.631 1.00 58.16 275 VAL A C 1
ATOM 2080 O O . VAL A 1 275 ? -10.234 -8.565 20.985 1.00 58.16 275 VAL A O 1
ATOM 2083 N N . PRO A 1 276 ? -10.356 -7.519 22.968 1.00 52.88 276 PRO A N 1
ATOM 2084 C CA . PRO A 1 276 ? -9.885 -8.684 23.700 1.00 52.88 276 PRO A CA 1
ATOM 2085 C C . PRO A 1 276 ? -10.855 -9.834 23.454 1.00 52.88 276 PRO A C 1
ATOM 2087 O O . PRO A 1 276 ? -12.071 -9.626 23.556 1.00 52.88 276 PRO A O 1
ATOM 2090 N N . GLU A 1 277 ? -10.333 -11.024 23.133 1.00 53.91 277 GLU A N 1
ATOM 2091 C CA . GLU A 1 277 ? -11.183 -12.195 22.926 1.00 53.91 277 GLU A CA 1
ATOM 2092 C C . GLU A 1 277 ? -12.189 -12.295 24.076 1.00 53.91 277 GLU A C 1
ATOM 2094 O O . GLU A 1 277 ? -11.809 -12.151 25.251 1.00 53.91 277 GLU A O 1
ATOM 2099 N N . PRO A 1 278 ? -13.485 -12.504 23.778 1.00 51.56 278 PRO A N 1
ATOM 2100 C CA . PRO A 1 278 ? -14.481 -12.545 24.824 1.00 51.56 278 PRO A CA 1
ATOM 2101 C C . PRO A 1 278 ? -14.049 -13.600 25.837 1.00 51.56 278 PRO A C 1
ATOM 2103 O O . PRO A 1 278 ? -13.755 -14.743 25.482 1.00 51.56 278 PRO A O 1
ATOM 2106 N N . ALA A 1 279 ? -14.065 -13.236 27.122 1.00 55.31 279 ALA A N 1
ATOM 2107 C CA . ALA A 1 279 ? -13.710 -14.093 28.258 1.00 55.31 279 ALA A CA 1
ATOM 2108 C C . ALA A 1 279 ? -14.537 -15.405 28.357 1.00 55.31 279 ALA A C 1
ATOM 2110 O O . ALA A 1 279 ? -14.456 -16.129 29.351 1.00 55.31 279 ALA A O 1
ATOM 2111 N N . GLY A 1 280 ? -15.335 -15.736 27.337 1.00 55.06 280 GLY A N 1
ATOM 2112 C CA . GLY A 1 280 ? -16.062 -16.979 27.144 1.00 55.06 280 GLY A CA 1
ATOM 2113 C C . GLY A 1 280 ? -15.194 -18.223 27.313 1.00 55.06 280 GLY A C 1
ATOM 2114 O O . GLY A 1 280 ? -15.645 -19.147 27.981 1.00 55.06 280 GLY A O 1
ATOM 2115 N N . ILE A 1 281 ? -13.938 -18.248 26.846 1.00 55.78 281 ILE A N 1
ATOM 2116 C CA . ILE A 1 281 ? -13.035 -19.400 27.073 1.00 55.78 281 ILE A CA 1
ATOM 2117 C C . ILE A 1 281 ? -12.763 -19.597 28.575 1.00 55.78 281 ILE A C 1
ATOM 2119 O O . ILE A 1 281 ? -12.858 -20.714 29.093 1.00 55.78 281 ILE A O 1
ATOM 2123 N N . ALA A 1 282 ? -12.528 -18.511 29.318 1.00 55.62 282 ALA A N 1
ATOM 2124 C CA . ALA A 1 282 ? -12.379 -18.560 30.774 1.00 55.62 282 ALA A CA 1
ATOM 2125 C C . ALA A 1 282 ? -13.692 -18.960 31.480 1.00 55.62 282 ALA A C 1
ATOM 2127 O O . ALA A 1 282 ? -13.673 -19.653 32.505 1.00 55.62 282 ALA A O 1
ATOM 2128 N N . LEU A 1 283 ? -14.846 -18.590 30.916 1.00 56.84 283 LEU A N 1
ATOM 2129 C CA . LEU A 1 283 ? -16.171 -18.955 31.423 1.00 56.84 283 LEU A CA 1
ATOM 2130 C C . LEU A 1 283 ? -16.486 -20.448 31.204 1.00 56.84 283 LEU A C 1
ATOM 2132 O O . LEU A 1 283 ? -16.996 -21.110 32.109 1.00 56.84 283 LEU A O 1
ATOM 2136 N N . PHE A 1 284 ? -16.108 -21.015 30.055 1.00 57.94 284 PHE A N 1
ATOM 2137 C CA . PHE A 1 284 ? -16.240 -22.448 29.770 1.00 57.94 284 PHE A CA 1
ATOM 2138 C C . PHE A 1 284 ? -15.294 -23.298 30.630 1.00 57.94 284 PHE A C 1
ATOM 2140 O O . PHE A 1 284 ? -15.712 -24.323 31.177 1.00 57.94 284 PHE A O 1
ATOM 2147 N N . LEU A 1 285 ? -14.050 -22.852 30.836 1.00 58.91 285 LEU A N 1
ATOM 2148 C CA . LEU A 1 285 ? -13.085 -23.542 31.700 1.00 58.91 285 LEU A CA 1
ATOM 2149 C C . LEU A 1 285 ? -13.505 -23.506 33.177 1.00 58.91 285 LEU A C 1
ATOM 2151 O O . LEU A 1 285 ? -13.454 -24.528 33.868 1.00 58.91 285 LEU A O 1
ATOM 2155 N N . SER A 1 286 ? -13.989 -22.363 33.667 1.00 61.22 286 SER A N 1
ATOM 2156 C CA . SER A 1 286 ? -14.465 -22.241 35.050 1.00 61.22 286 SER A CA 1
ATOM 2157 C C . SER A 1 286 ? -15.756 -23.032 35.301 1.00 61.22 286 SER A C 1
ATOM 2159 O O . SER A 1 286 ? -15.857 -23.721 36.322 1.00 61.22 286 SER A O 1
ATOM 2161 N N . ALA A 1 287 ? -16.703 -23.046 34.355 1.00 59.47 287 ALA A N 1
ATOM 2162 C CA . ALA A 1 287 ? -17.900 -23.887 34.430 1.00 59.47 287 ALA A CA 1
ATOM 2163 C C . ALA A 1 287 ? -17.560 -25.391 34.412 1.00 59.47 287 ALA A C 1
ATOM 2165 O O . ALA A 1 287 ? -18.114 -26.163 35.205 1.00 59.47 287 ALA A O 1
ATOM 2166 N N . GLY A 1 288 ? -16.597 -25.806 33.581 1.00 61.34 288 GLY A N 1
ATOM 2167 C CA . GLY A 1 288 ? -16.099 -27.183 33.527 1.00 61.34 288 GLY A CA 1
ATOM 2168 C C . GLY A 1 288 ? -15.482 -27.649 34.851 1.00 61.34 288 GLY A C 1
ATOM 2169 O O . GLY A 1 288 ? -15.806 -28.731 35.346 1.00 61.34 288 GLY A O 1
ATOM 2170 N N . VAL A 1 289 ? -14.668 -26.808 35.499 1.00 63.47 289 VAL A N 1
ATOM 2171 C CA . VAL A 1 289 ? -14.055 -27.114 36.808 1.00 63.47 289 VAL A CA 1
ATOM 2172 C C . VAL A 1 289 ? -15.102 -27.203 37.929 1.00 63.47 289 VAL A C 1
ATOM 2174 O O . VAL A 1 289 ? -14.998 -28.066 38.808 1.00 63.47 289 VAL A O 1
ATOM 2177 N N . ILE A 1 290 ? -16.145 -26.368 37.899 1.00 63.66 290 ILE A N 1
ATOM 2178 C CA . ILE A 1 290 ? -17.249 -26.412 38.876 1.00 63.66 290 ILE A CA 1
ATOM 2179 C C . ILE A 1 290 ? -18.067 -27.706 38.729 1.00 63.66 290 ILE A C 1
ATOM 2181 O O . ILE A 1 290 ? -18.413 -28.339 39.734 1.00 63.66 290 ILE A O 1
ATOM 2185 N N . LEU A 1 291 ? -18.336 -28.144 37.497 1.00 58.22 291 LEU A N 1
ATOM 2186 C CA . LEU A 1 291 ? -19.040 -29.400 37.219 1.00 58.22 291 LEU A CA 1
ATOM 2187 C C . LEU A 1 291 ? -18.202 -30.632 37.601 1.00 58.22 291 LEU A C 1
ATOM 2189 O O . LEU A 1 291 ? -18.731 -31.580 38.186 1.00 58.22 291 LEU A O 1
ATOM 2193 N N . LEU A 1 292 ? -16.886 -30.598 37.369 1.00 58.69 292 LEU A N 1
ATOM 2194 C CA . LEU A 1 292 ? -15.962 -31.663 37.776 1.00 58.69 292 LEU A CA 1
ATOM 2195 C C . LEU A 1 292 ? -15.821 -31.773 39.303 1.00 58.69 292 LEU A C 1
ATOM 2197 O O . LEU A 1 292 ? -15.769 -32.883 39.836 1.00 58.69 292 LEU A O 1
ATOM 2201 N N . ARG A 1 293 ? -15.842 -30.650 40.036 1.00 55.50 293 ARG A N 1
ATOM 2202 C CA . ARG A 1 293 ? -15.850 -30.660 41.512 1.00 55.50 293 ARG A CA 1
ATOM 2203 C C . ARG A 1 293 ? -17.133 -31.256 42.095 1.00 55.50 293 ARG A C 1
ATOM 2205 O O . ARG A 1 293 ? -17.062 -31.962 43.097 1.00 55.50 293 ARG A O 1
ATOM 2212 N N . ARG A 1 294 ? -18.291 -31.047 41.460 1.00 55.50 294 ARG A N 1
ATOM 2213 C CA . ARG A 1 294 ? -19.566 -31.647 41.903 1.00 55.50 294 ARG A CA 1
ATOM 2214 C C . ARG A 1 294 ? -19.636 -33.162 41.697 1.00 55.50 294 ARG A C 1
ATOM 2216 O O . ARG A 1 294 ? -20.377 -33.827 42.414 1.00 55.50 294 ARG A O 1
ATOM 2223 N N . ARG A 1 295 ? -18.851 -33.720 40.770 1.00 51.47 295 ARG A N 1
ATOM 2224 C CA . ARG A 1 295 ? -18.782 -35.172 40.528 1.00 51.47 295 ARG A CA 1
ATOM 2225 C C . ARG A 1 295 ? -17.925 -35.938 41.541 1.00 51.47 295 ARG A C 1
ATOM 2227 O O . ARG A 1 295 ? -18.186 -37.113 41.745 1.00 51.47 295 ARG A O 1
ATOM 2234 N N . LYS A 1 296 ? -16.947 -35.293 42.189 1.00 49.62 296 LYS A N 1
ATOM 2235 C CA . LYS A 1 296 ? -16.083 -35.920 43.213 1.00 49.62 296 LYS A CA 1
ATOM 2236 C C . LYS A 1 296 ? -16.656 -35.893 44.637 1.00 49.62 296 LYS A C 1
ATOM 2238 O O . LYS A 1 296 ? -16.012 -36.394 45.548 1.00 49.62 296 LYS A O 1
ATOM 2243 N N . SER A 1 297 ? -17.825 -35.284 44.836 1.00 49.44 297 SER A N 1
ATOM 2244 C CA . SER A 1 297 ? -18.442 -35.101 46.158 1.00 49.44 297 SER A CA 1
ATOM 2245 C C . SER A 1 297 ? -19.687 -35.978 46.374 1.00 49.44 297 SER A C 1
ATOM 2247 O O . SER A 1 297 ? -20.541 -35.623 47.187 1.00 49.44 297 SER A O 1
ATOM 2249 N N . LYS A 1 298 ? -19.802 -37.089 45.637 1.00 44.03 298 LYS A N 1
ATOM 2250 C CA . LYS A 1 298 ? -20.750 -38.181 45.891 1.00 44.03 298 LYS A CA 1
ATOM 2251 C C . LYS A 1 298 ? -19.984 -39.451 46.213 1.00 44.03 298 LYS A C 1
ATOM 2253 O O . LYS A 1 298 ? -18.965 -39.675 45.525 1.00 44.03 298 LYS A O 1
#

Foldseek 3Di:
DDDPVRVVVVVVVVPPDPFDKDKDWFLQQAFPVRDGHDFFFQQACSPVVVQKGKWKAFCPDPVLQDCCLQVVNHPFDPPPPDTDPAQTWGWHFLCDDPFPAQQSHWDDDPNFTARRPPRDGQPCLQVDFQVVLVVCVVVVPDDDGPSDSGIWIWRFRADDDPTGDDRGYQQHDFQHIKMKIARRQFFWFWFKKKKFAAAAQPDPDPSGDGQKKKFAAPVRDIDIDHDDNLHGSGMDMDGLCPDPRSVVRGRTRMIMGTRRGTITMGTGMIIDGDDPDPCVVVVVVVVVVVVVVVVVPD

Secondary structure (DSSP, 8-state):
---HHHHHHHHHHS-----EEEEEEE-SSB-TTSPBPPTTBB-SSTTGGGTEEEEEEE-TGGGGTSSHHHHT-----TTSSS---TTEEEEEETT-SS-S-STT-EEEETTEEEETTT--B-TTTTT---HHHHHHHHTT-------S--EEEEEE-S-B-SSBBSS--SSSSSS-EEEEEEE-SS-EEEEEEEEESPPP-S--STTSPP-EEEEEETTS-EEEEEPP---TT-EEEEESSSSTTGGGGSSEEEEEEEESSS-EEEEEEEEEEE-PPPTHHHHHHHHHHHHHHHHTT-

InterPro domains:
  IPR013424 PEP-CTERM protein-sorting domain [TIGR02595] (275-296)

Organism: NCBI:txid233316

Sequence (298 aa):
MLSLKQLLCVVLCVSSANVLATVRVVDFDLDANLNRIQNGQVIDDEYADWGILISSCNTNGVAAAGTDRVTGVCNDDPNAANPDYSNRQAAFNTQANNTQDPDLEFDKINGSWVGSISGDEYDQLTDYKSYYADIKAQAGTGGGLWSRPGNALILNEQPCNATSCTNPDDEGTRPGGFFVFDFTDGPVDILNLDFFDVEGVERTDTTSPQNLIYFFYADGTSGSTQVLAPGNNEYARKDFVSTELASLYTNVTKLVVNLPGSGAINNLIVKATEVPEPAGIALFLSAGVILLRRRKSK